Protein AF-A0A6B8MVD5-F1 (afdb_monomer_lite)

Structure (mmCIF, N/CA/C/O backbone):
data_AF-A0A6B8MVD5-F1
#
_entry.id   AF-A0A6B8MVD5-F1
#
loop_
_atom_site.group_PDB
_atom_site.id
_atom_site.type_symbol
_atom_site.label_atom_id
_atom_site.label_alt_id
_atom_site.label_comp_id
_atom_site.label_asym_id
_atom_site.label_entity_id
_atom_site.label_seq_id
_atom_site.pdbx_PDB_ins_code
_atom_site.Cartn_x
_atom_site.Cartn_y
_atom_site.Cartn_z
_atom_site.occupancy
_atom_site.B_iso_or_equiv
_atom_site.auth_seq_id
_atom_site.auth_comp_id
_atom_site.auth_asym_id
_atom_site.auth_atom_id
_atom_site.pdbx_PDB_model_num
ATOM 1 N N . MET A 1 1 ? 3.276 -5.554 1.405 1.00 88.56 1 MET A N 1
ATOM 2 C CA . MET A 1 1 ? 1.934 -5.907 1.924 1.00 88.56 1 MET A CA 1
ATOM 3 C C . MET A 1 1 ? 1.213 -4.621 2.262 1.00 88.56 1 MET A C 1
ATOM 5 O O . MET A 1 1 ? 1.844 -3.728 2.809 1.00 88.56 1 MET A O 1
ATOM 9 N N . GLU A 1 2 ? -0.080 -4.537 1.976 1.00 92.12 2 GLU A N 1
ATOM 10 C CA . GLU A 1 2 ? -0.940 -3.428 2.388 1.00 92.12 2 GLU A CA 1
ATOM 11 C C . GLU A 1 2 ? -2.052 -3.932 3.307 1.00 92.12 2 GLU A C 1
ATOM 13 O O . GLU A 1 2 ? -2.729 -4.920 3.002 1.00 92.12 2 GLU A O 1
ATOM 18 N N . ILE A 1 3 ? -2.266 -3.222 4.413 1.00 93.75 3 ILE A N 1
ATOM 19 C CA . ILE A 1 3 ? -3.376 -3.454 5.335 1.00 93.75 3 ILE A CA 1
ATOM 20 C C . ILE A 1 3 ? -4.237 -2.199 5.461 1.00 93.75 3 ILE A C 1
ATOM 22 O O . ILE A 1 3 ? -3.740 -1.074 5.468 1.00 93.75 3 ILE A O 1
ATOM 26 N N . GLN A 1 4 ? -5.543 -2.411 5.575 1.00 93.19 4 GLN A N 1
ATOM 27 C CA . GLN A 1 4 ? -6.502 -1.390 5.950 1.00 93.19 4 GLN A CA 1
ATOM 28 C C . GLN A 1 4 ? -6.538 -1.247 7.468 1.00 93.19 4 GLN A C 1
ATOM 30 O O . GLN A 1 4 ? -6.640 -2.240 8.191 1.00 93.19 4 GLN A O 1
ATOM 35 N N . VAL A 1 5 ? -6.489 -0.005 7.934 1.00 94.88 5 VAL A N 1
ATOM 36 C CA . VAL A 1 5 ? -6.629 0.384 9.338 1.00 94.88 5 VAL A CA 1
ATOM 37 C C . VAL A 1 5 ? -7.771 1.387 9.471 1.00 94.88 5 VAL A C 1
ATOM 39 O O . VAL A 1 5 ? -7.970 2.234 8.602 1.00 94.88 5 VAL A O 1
ATOM 42 N N . THR A 1 6 ? -8.543 1.302 10.550 1.00 93.69 6 THR A N 1
ATOM 43 C CA . THR A 1 6 ? -9.700 2.187 10.768 1.00 93.69 6 THR A CA 1
ATOM 44 C C . THR A 1 6 ? -9.290 3.563 11.298 1.00 93.69 6 THR A C 1
ATOM 46 O O . THR A 1 6 ? -9.875 4.574 10.908 1.00 93.69 6 THR A O 1
ATOM 49 N N . ASP A 1 7 ? -8.238 3.612 12.120 1.00 93.69 7 ASP A N 1
ATOM 50 C CA . ASP A 1 7 ? -7.610 4.834 12.630 1.00 93.69 7 ASP A CA 1
ATOM 51 C C . ASP A 1 7 ? -6.135 4.874 12.203 1.00 93.69 7 ASP A C 1
ATOM 53 O O . ASP A 1 7 ? -5.279 4.177 12.756 1.00 93.69 7 ASP A O 1
ATOM 57 N N . LEU A 1 8 ? -5.842 5.691 11.186 1.00 95.06 8 LEU A N 1
ATOM 58 C CA . LEU A 1 8 ? -4.496 5.821 10.628 1.00 95.06 8 LEU A CA 1
ATOM 59 C C . LEU A 1 8 ? -3.525 6.490 11.608 1.00 95.06 8 LEU A C 1
ATOM 61 O O . LEU A 1 8 ? -2.342 6.158 11.615 1.00 95.06 8 LEU A O 1
ATOM 65 N N . ARG A 1 9 ? -4.014 7.392 12.468 1.00 94.94 9 ARG A N 1
ATOM 66 C CA . ARG A 1 9 ? -3.181 8.085 13.456 1.00 94.94 9 ARG A CA 1
ATOM 67 C C . ARG A 1 9 ? -2.766 7.130 14.569 1.00 94.94 9 ARG A C 1
ATOM 69 O O . ARG A 1 9 ? -1.586 7.082 14.901 1.00 94.94 9 ARG A O 1
ATOM 76 N N . ALA A 1 10 ? -3.707 6.348 15.099 1.00 94.94 10 ALA A N 1
ATOM 77 C CA . ALA A 1 10 ? -3.402 5.319 16.093 1.00 94.94 10 ALA A CA 1
ATOM 78 C C . ALA A 1 10 ? -2.464 4.247 15.516 1.00 94.94 10 ALA A C 1
ATOM 80 O O . ALA A 1 10 ? -1.517 3.818 16.174 1.00 94.94 10 ALA A O 1
ATOM 81 N N . ALA A 1 11 ? -2.678 3.851 14.256 1.00 96.62 11 ALA A N 1
ATOM 82 C CA . ALA A 1 11 ? -1.778 2.929 13.575 1.00 96.62 11 ALA A CA 1
ATOM 83 C C . ALA A 1 11 ? -0.373 3.529 13.404 1.00 96.62 11 ALA A C 1
ATOM 85 O O . ALA A 1 11 ? 0.613 2.841 13.654 1.00 96.62 11 ALA A O 1
ATOM 86 N N . ARG A 1 12 ? -0.258 4.815 13.046 1.00 96.81 12 ARG A N 1
ATOM 87 C CA . ARG A 1 12 ? 1.034 5.509 12.970 1.00 96.81 12 ARG A CA 1
ATOM 88 C C . ARG A 1 12 ? 1.769 5.480 14.304 1.00 96.81 12 ARG A C 1
ATOM 90 O O . ARG A 1 12 ? 2.931 5.097 14.325 1.00 96.81 12 ARG A O 1
ATOM 97 N N . GLU A 1 13 ? 1.098 5.851 15.392 1.00 97.06 13 GLU A N 1
ATOM 98 C CA . GLU A 1 13 ? 1.687 5.835 16.736 1.00 97.06 13 GLU A CA 1
ATOM 99 C C . GLU A 1 13 ? 2.236 4.443 17.074 1.00 97.06 13 GLU A C 1
ATOM 101 O O . GLU A 1 13 ? 3.379 4.290 17.500 1.00 97.06 13 GLU A O 1
ATOM 106 N N . PHE A 1 14 ? 1.461 3.397 16.786 1.00 97.19 14 PHE A N 1
ATOM 107 C CA . PHE A 1 14 ? 1.897 2.029 17.025 1.00 97.19 14 PHE A CA 1
ATOM 108 C C . PHE A 1 14 ? 3.075 1.596 16.136 1.00 97.19 14 PHE A C 1
ATOM 110 O O . PHE A 1 14 ? 4.100 1.135 16.637 1.00 97.19 14 PHE A O 1
ATOM 117 N N . TYR A 1 15 ? 2.957 1.720 14.815 1.00 96.69 15 TYR A N 1
ATOM 118 C CA . TYR A 1 15 ? 3.965 1.185 13.897 1.00 96.69 15 TYR A CA 1
ATOM 119 C C . TYR A 1 15 ? 5.234 2.043 13.833 1.00 96.69 15 TYR A C 1
ATOM 121 O O . TYR A 1 15 ? 6.328 1.500 13.703 1.00 96.69 15 TYR A O 1
ATOM 129 N N . VAL A 1 16 ? 5.113 3.365 13.931 1.00 95.75 16 VAL A N 1
ATOM 130 C CA . VAL A 1 16 ? 6.251 4.287 13.831 1.00 95.75 16 VAL A CA 1
ATOM 131 C C . VAL A 1 16 ? 6.838 4.554 15.209 1.00 95.75 16 VAL A C 1
ATOM 133 O O . VAL A 1 16 ? 8.014 4.285 15.428 1.00 95.75 16 VAL A O 1
ATOM 136 N N . ASP A 1 17 ? 6.029 5.037 16.153 1.00 94.38 17 ASP A N 1
ATOM 137 C CA . ASP A 1 17 ? 6.557 5.577 17.409 1.00 94.38 17 ASP A CA 1
ATOM 138 C C . ASP A 1 17 ? 6.852 4.470 18.443 1.00 94.38 17 ASP A C 1
ATOM 140 O O . ASP A 1 17 ? 7.806 4.587 19.213 1.00 94.38 17 ASP A O 1
ATOM 144 N N . ILE A 1 18 ? 6.085 3.370 18.438 1.00 94.94 18 ILE A N 1
ATOM 145 C CA . ILE A 1 18 ? 6.301 2.219 19.336 1.00 94.94 18 ILE A CA 1
ATOM 146 C C . ILE A 1 18 ? 7.191 1.150 18.690 1.00 94.94 18 ILE A C 1
ATOM 148 O O . ILE A 1 18 ? 8.179 0.729 19.293 1.00 94.94 18 ILE A O 1
ATOM 152 N N . LEU A 1 19 ? 6.851 0.680 17.484 1.00 94.88 19 LEU A N 1
ATOM 153 C CA . LEU A 1 19 ? 7.604 -0.387 16.809 1.00 94.88 19 LEU A CA 1
ATOM 154 C C . LEU A 1 19 ? 8.853 0.109 16.063 1.00 94.88 19 LEU A C 1
ATOM 156 O O . LEU A 1 19 ? 9.723 -0.706 15.751 1.00 94.88 19 LEU A O 1
ATOM 160 N N . GLY A 1 20 ? 8.970 1.410 15.785 1.00 93.50 20 GLY A N 1
ATOM 161 C CA . GLY A 1 20 ? 10.163 1.992 15.166 1.00 93.50 20 GLY A CA 1
ATOM 162 C C . GLY A 1 20 ? 10.281 1.780 13.654 1.00 93.50 20 GLY A C 1
ATOM 163 O O . GLY A 1 20 ? 11.394 1.819 13.126 1.00 93.50 20 GLY A O 1
ATOM 164 N N . LEU A 1 21 ? 9.179 1.522 12.936 1.00 95.50 21 LEU A N 1
ATOM 165 C CA . LEU A 1 21 ? 9.221 1.430 11.474 1.00 95.50 21 LEU A CA 1
ATOM 166 C C . LEU A 1 21 ? 9.496 2.811 10.865 1.00 95.50 21 LEU A C 1
ATOM 168 O O . LEU A 1 21 ? 9.040 3.839 11.361 1.00 95.50 21 LEU A O 1
ATOM 172 N N . THR A 1 22 ? 10.237 2.833 9.758 1.00 94.44 22 THR A N 1
ATOM 173 C CA . THR A 1 22 ? 10.611 4.083 9.087 1.00 94.44 22 THR A CA 1
ATOM 174 C C . THR A 1 22 ? 9.563 4.464 8.050 1.00 94.44 22 THR A C 1
ATOM 176 O O . THR A 1 22 ? 9.268 3.672 7.153 1.00 94.44 22 THR A O 1
ATOM 179 N N . VAL A 1 23 ? 9.036 5.686 8.152 1.00 96.12 23 VAL A N 1
ATOM 180 C CA . VAL A 1 23 ? 8.156 6.281 7.138 1.00 96.12 23 VAL A CA 1
ATOM 181 C C . VAL A 1 23 ? 8.989 6.694 5.930 1.00 96.12 23 VAL A C 1
ATOM 183 O O . VAL A 1 23 ? 9.949 7.449 6.062 1.00 96.12 23 VAL A O 1
ATOM 186 N N . THR A 1 24 ? 8.616 6.217 4.749 1.00 93.75 24 THR A N 1
ATOM 187 C CA . THR A 1 24 ? 9.279 6.566 3.480 1.00 93.75 24 THR A CA 1
ATOM 188 C C . THR A 1 24 ? 8.438 7.513 2.631 1.00 93.75 24 THR A C 1
ATOM 190 O O . THR A 1 24 ? 8.963 8.368 1.916 1.00 93.75 24 THR A O 1
ATOM 193 N N . ALA A 1 25 ? 7.121 7.412 2.765 1.00 92.81 25 ALA A N 1
ATOM 194 C CA . ALA A 1 25 ? 6.142 8.317 2.201 1.00 92.81 25 ALA A CA 1
ATOM 195 C C . ALA A 1 25 ? 4.871 8.281 3.049 1.00 92.81 25 ALA A C 1
ATOM 197 O O . ALA A 1 25 ? 4.550 7.263 3.660 1.00 92.81 25 ALA A O 1
ATOM 198 N N . GLU A 1 26 ? 4.114 9.369 3.038 1.00 95.62 26 GLU A N 1
ATOM 199 C CA . GLU A 1 26 ? 2.782 9.406 3.636 1.00 95.62 26 GLU A CA 1
ATOM 200 C C . GLU A 1 26 ? 1.878 10.385 2.881 1.00 95.62 26 GLU A C 1
ATOM 202 O O . GLU A 1 26 ? 2.341 11.250 2.134 1.00 95.62 26 GLU A O 1
ATOM 207 N N . ASP A 1 27 ? 0.578 10.193 3.024 1.00 92.12 27 ASP A N 1
ATOM 208 C CA . ASP A 1 27 ? -0.467 11.141 2.658 1.00 92.12 27 ASP A CA 1
ATOM 209 C C . ASP A 1 27 ? -1.601 11.036 3.688 1.00 92.12 27 ASP A C 1
ATOM 211 O O . ASP A 1 27 ? -1.507 10.276 4.654 1.00 92.12 27 ASP A O 1
ATOM 215 N N . ASP A 1 28 ? -2.684 11.786 3.495 1.00 90.19 28 ASP A N 1
ATOM 216 C CA . ASP A 1 28 ? -3.801 11.815 4.446 1.00 90.19 28 ASP A CA 1
ATOM 217 C C . ASP A 1 28 ? -4.483 10.446 4.642 1.00 90.19 28 ASP A C 1
ATOM 219 O O . ASP A 1 28 ? -5.277 10.285 5.568 1.00 90.19 28 ASP A O 1
ATOM 223 N N . GLN A 1 29 ? -4.243 9.470 3.760 1.00 91.81 29 GLN A N 1
ATOM 224 C CA . GLN A 1 29 ? -4.862 8.142 3.775 1.00 91.81 29 GLN A CA 1
ATOM 225 C C . GLN A 1 29 ? -3.860 6.984 3.831 1.00 91.81 29 GLN A C 1
ATOM 227 O O . GLN A 1 29 ? -4.293 5.855 4.066 1.00 91.81 29 GLN A O 1
ATOM 232 N N . HIS A 1 30 ? -2.562 7.220 3.635 1.00 95.31 30 HIS A N 1
ATOM 233 C CA . HIS A 1 30 ? -1.553 6.163 3.571 1.00 95.31 30 HIS A CA 1
ATOM 234 C C . HIS A 1 30 ? -0.298 6.502 4.346 1.00 95.31 30 HIS A C 1
ATOM 236 O O . HIS A 1 30 ? 0.186 7.629 4.318 1.00 95.31 30 HIS A O 1
ATOM 242 N N . ILE A 1 31 ? 0.302 5.469 4.926 1.00 97.06 31 ILE A N 1
ATOM 243 C CA . ILE A 1 31 ? 1.656 5.520 5.462 1.00 97.06 31 ILE A CA 1
ATOM 244 C C . ILE A 1 31 ? 2.426 4.343 4.873 1.00 97.06 31 ILE A C 1
ATOM 246 O O . ILE A 1 31 ? 2.062 3.182 5.075 1.00 97.06 31 ILE A O 1
ATOM 250 N N . TYR A 1 32 ? 3.479 4.655 4.126 1.00 96.19 32 TYR A N 1
ATOM 251 C CA . TYR A 1 32 ? 4.383 3.687 3.522 1.00 96.19 32 TYR A CA 1
ATOM 252 C C . TYR A 1 32 ? 5.553 3.480 4.479 1.00 96.19 32 TYR A C 1
ATOM 254 O O . TYR A 1 32 ? 6.256 4.425 4.845 1.00 96.19 32 TYR A O 1
ATOM 262 N N . LEU A 1 33 ? 5.711 2.238 4.926 1.00 96.19 33 LEU A N 1
ATOM 263 C CA . LEU A 1 33 ? 6.618 1.858 5.994 1.00 96.19 33 LEU A CA 1
ATOM 264 C C . LEU A 1 33 ? 7.622 0.818 5.508 1.00 96.19 33 LEU A C 1
ATOM 266 O O . LEU A 1 33 ? 7.275 -0.164 4.840 1.00 96.19 33 LEU A O 1
ATOM 270 N N . ARG A 1 34 ? 8.870 0.993 5.934 1.00 94.00 34 ARG A N 1
ATOM 271 C CA . ARG A 1 34 ? 9.899 -0.042 5.853 1.00 94.00 34 ARG A CA 1
ATOM 272 C C . ARG A 1 34 ? 10.313 -0.498 7.247 1.00 94.00 34 ARG A C 1
ATOM 274 O O . ARG A 1 34 ? 10.412 0.306 8.179 1.00 94.00 34 ARG A O 1
ATOM 281 N N . SER A 1 35 ? 10.575 -1.793 7.382 1.00 91.38 35 SER A N 1
ATOM 282 C CA . SER A 1 35 ? 11.231 -2.341 8.568 1.00 91.38 35 SER A CA 1
ATOM 283 C C . SER A 1 35 ? 12.703 -1.932 8.630 1.00 91.38 35 SER A C 1
ATOM 285 O O . SER A 1 35 ? 13.310 -1.531 7.635 1.00 91.38 35 SER A O 1
ATOM 287 N N . ILE A 1 36 ? 13.290 -2.078 9.813 1.00 81.38 36 ILE A N 1
ATOM 288 C CA . ILE A 1 36 ? 14.723 -1.875 10.030 1.00 81.38 36 ILE A CA 1
ATOM 289 C C . ILE A 1 36 ? 15.501 -2.859 9.129 1.00 81.38 36 ILE A C 1
ATOM 291 O O . ILE A 1 36 ? 15.073 -3.998 8.953 1.00 81.38 36 ILE A O 1
ATOM 295 N N . GLU A 1 37 ? 16.601 -2.392 8.527 1.00 79.75 37 GLU A N 1
ATOM 296 C CA . GLU A 1 37 ? 17.456 -3.103 7.545 1.00 79.75 37 GLU A CA 1
ATOM 297 C C . GLU A 1 37 ? 16.870 -3.345 6.143 1.00 79.75 37 GLU A C 1
ATOM 299 O O . GLU A 1 37 ? 17.540 -3.927 5.291 1.00 79.75 37 GLU A O 1
ATOM 304 N N . GLU A 1 38 ? 15.667 -2.854 5.852 1.00 83.62 38 GLU A N 1
ATOM 305 C CA . GLU A 1 38 ? 15.125 -2.891 4.493 1.00 83.62 38 GLU A CA 1
ATOM 306 C C . GLU A 1 38 ? 15.593 -1.676 3.666 1.00 83.62 38 GLU A C 1
ATOM 308 O O . GLU A 1 38 ? 15.664 -0.552 4.177 1.00 83.62 38 GLU A O 1
ATOM 313 N N . PHE A 1 39 ? 15.898 -1.897 2.381 1.00 82.69 39 PHE A N 1
ATOM 314 C CA . PHE A 1 39 ? 16.479 -0.894 1.470 1.00 82.69 39 PHE A CA 1
ATOM 315 C C . PHE A 1 39 ? 15.532 -0.438 0.349 1.00 82.69 39 PHE A C 1
ATOM 317 O O . PHE A 1 39 ? 15.929 0.380 -0.483 1.00 82.69 39 PHE A O 1
ATOM 324 N N . ILE A 1 40 ? 14.310 -0.969 0.308 1.00 85.69 40 ILE A N 1
ATOM 325 C CA . ILE A 1 40 ? 13.240 -0.560 -0.619 1.00 85.69 40 ILE A CA 1
ATOM 326 C C . ILE A 1 40 ? 12.286 0.448 0.035 1.00 85.69 40 ILE A C 1
ATOM 328 O O . ILE A 1 40 ? 12.268 0.568 1.262 1.00 85.69 40 ILE A O 1
ATOM 332 N N . HIS A 1 41 ? 11.455 1.126 -0.763 1.00 87.94 41 HIS A N 1
ATOM 333 C CA . HIS A 1 41 ? 10.530 2.156 -0.286 1.00 87.94 41 HIS A CA 1
ATOM 334 C C . HIS A 1 41 ? 9.550 1.625 0.748 1.00 87.94 41 HIS A C 1
ATOM 336 O O . HIS A 1 41 ? 9.258 2.332 1.700 1.00 87.94 41 HIS A O 1
ATOM 342 N N . HIS A 1 42 ? 9.029 0.407 0.628 1.00 92.56 42 HIS A N 1
ATOM 343 C CA . HIS A 1 42 ? 8.203 -0.163 1.695 1.00 92.56 42 HIS A CA 1
ATOM 344 C C . HIS A 1 42 ? 8.101 -1.680 1.613 1.00 92.56 42 HIS A C 1
ATOM 346 O O . HIS A 1 42 ? 8.165 -2.287 0.545 1.00 92.56 42 HIS A O 1
ATOM 352 N N . ASN A 1 43 ? 7.844 -2.288 2.765 1.00 91.38 43 ASN A N 1
ATOM 353 C CA . ASN A 1 43 ? 7.347 -3.658 2.862 1.00 91.38 43 ASN A CA 1
ATOM 354 C C . ASN A 1 43 ? 5.976 -3.736 3.557 1.00 91.38 43 ASN A C 1
ATOM 356 O O . ASN A 1 43 ? 5.265 -4.737 3.392 1.00 91.38 43 ASN A O 1
ATOM 360 N N . LEU A 1 44 ? 5.551 -2.653 4.218 1.00 94.25 44 LEU A N 1
ATOM 361 C CA . LEU A 1 44 ? 4.229 -2.484 4.807 1.00 94.25 44 LEU A CA 1
ATOM 362 C C . LEU A 1 44 ? 3.607 -1.150 4.375 1.00 94.25 44 LEU A C 1
ATOM 364 O O . LEU A 1 44 ? 4.237 -0.104 4.463 1.00 94.25 44 LEU A O 1
ATOM 368 N N . VAL A 1 45 ? 2.348 -1.182 3.952 1.00 95.94 45 VAL A N 1
ATOM 369 C CA . VAL A 1 45 ? 1.525 0.012 3.734 1.00 95.94 45 VAL A CA 1
ATOM 370 C C . VAL A 1 45 ? 0.349 -0.037 4.696 1.00 95.94 45 VAL A C 1
ATOM 372 O O . VAL A 1 45 ? -0.360 -1.044 4.764 1.00 95.94 45 VAL A O 1
ATOM 375 N N . LEU A 1 46 ? 0.144 1.051 5.433 1.00 97.19 46 LEU A N 1
ATOM 376 C CA . LEU A 1 46 ? -1.068 1.289 6.207 1.00 97.19 46 LEU A CA 1
ATOM 377 C C . LEU A 1 46 ? -1.974 2.177 5.368 1.00 97.19 46 LEU A C 1
ATOM 379 O O . LEU A 1 46 ? -1.609 3.314 5.089 1.00 97.19 46 LEU A O 1
ATOM 383 N N . ARG A 1 47 ? -3.139 1.675 4.970 1.00 94.75 47 ARG A N 1
ATOM 384 C CA . ARG A 1 47 ? -4.165 2.461 4.284 1.00 94.75 47 ARG A CA 1
ATOM 385 C C . ARG A 1 47 ? -5.342 2.688 5.215 1.00 94.75 47 ARG A C 1
ATOM 387 O O . ARG A 1 47 ? -5.846 1.742 5.808 1.00 94.75 47 ARG A O 1
ATOM 394 N N . GLN A 1 48 ? -5.844 3.910 5.311 1.00 94.12 48 GLN A N 1
ATOM 395 C CA . GLN A 1 48 ? -7.072 4.151 6.050 1.00 94.12 48 GLN A CA 1
ATOM 396 C C . GLN A 1 48 ? -8.266 3.539 5.305 1.00 94.12 48 GLN A C 1
ATOM 398 O O . GLN A 1 48 ? -8.516 3.841 4.137 1.00 94.12 48 GLN A O 1
ATOM 403 N N . GLY A 1 49 ? -9.032 2.687 5.979 1.00 89.62 49 GLY A N 1
ATOM 404 C CA . GLY A 1 49 ? -10.145 1.944 5.393 1.00 89.62 49 GLY A CA 1
ATOM 405 C C . GLY A 1 49 ? -11.339 1.852 6.338 1.00 89.62 49 GLY A C 1
ATOM 406 O O . GLY A 1 49 ? -11.196 2.121 7.530 1.00 89.62 49 GLY A O 1
ATOM 407 N N . PRO A 1 50 ? -12.532 1.502 5.824 1.00 83.44 50 PRO A N 1
ATOM 408 C CA . PRO A 1 50 ? -13.730 1.363 6.639 1.00 83.44 50 PRO A CA 1
ATOM 409 C C . PRO A 1 50 ? -13.632 0.240 7.665 1.00 83.44 50 PRO A C 1
ATOM 411 O O . PRO A 1 50 ? -14.388 0.268 8.622 1.00 83.44 50 PRO A O 1
ATOM 414 N N . ILE A 1 51 ? -12.736 -0.725 7.448 1.00 83.75 51 ILE A N 1
ATOM 415 C CA . ILE A 1 51 ? -12.590 -1.941 8.239 1.00 83.75 51 ILE A CA 1
ATOM 416 C C . ILE A 1 51 ? -11.107 -2.293 8.378 1.00 83.75 51 ILE A C 1
ATOM 418 O O . ILE A 1 51 ? -10.316 -2.005 7.477 1.00 83.75 51 ILE A O 1
ATOM 422 N N . ALA A 1 52 ? -10.730 -2.949 9.476 1.00 87.62 52 ALA A N 1
ATOM 423 C CA . ALA A 1 52 ? -9.404 -3.545 9.602 1.00 87.62 52 ALA A CA 1
ATOM 424 C C . ALA A 1 52 ? -9.338 -4.816 8.741 1.00 87.62 52 ALA A C 1
ATOM 426 O O . ALA A 1 52 ? -10.059 -5.779 9.001 1.00 87.62 52 ALA A O 1
ATOM 427 N N . ALA A 1 53 ? -8.521 -4.810 7.688 1.00 86.38 53 ALA A N 1
ATOM 428 C CA . ALA A 1 53 ? -8.491 -5.899 6.712 1.00 86.38 53 ALA A CA 1
ATOM 429 C C . ALA A 1 53 ? -7.159 -5.971 5.965 1.00 86.38 53 ALA A C 1
ATOM 431 O O . ALA A 1 53 ? -6.470 -4.970 5.801 1.00 86.38 53 ALA A O 1
ATOM 432 N N . MET A 1 54 ? -6.820 -7.136 5.424 1.00 86.75 54 MET A N 1
ATOM 433 C CA . MET A 1 54 ? -5.704 -7.248 4.485 1.00 86.75 54 MET A CA 1
ATOM 434 C C . MET A 1 54 ? -6.140 -6.735 3.106 1.00 86.75 54 MET A C 1
ATOM 436 O O . MET A 1 54 ? -7.098 -7.252 2.521 1.00 86.75 54 MET A O 1
ATOM 440 N N . ALA A 1 55 ? -5.470 -5.695 2.604 1.00 85.50 55 ALA A N 1
ATOM 441 C CA . ALA A 1 55 ? -5.829 -5.043 1.349 1.00 85.50 55 ALA A CA 1
ATOM 442 C C . ALA A 1 55 ? -5.174 -5.708 0.143 1.00 85.50 55 ALA A C 1
ATOM 444 O O . ALA A 1 55 ? -5.863 -5.913 -0.850 1.00 85.50 55 ALA A O 1
ATOM 445 N N . ALA A 1 56 ? -3.872 -6.002 0.221 1.00 83.38 56 ALA A N 1
ATOM 446 C CA . ALA A 1 56 ? -3.112 -6.705 -0.810 1.00 83.38 56 ALA A CA 1
ATOM 447 C C . ALA A 1 56 ? -1.824 -7.338 -0.252 1.00 83.38 56 ALA A C 1
ATOM 449 O O . ALA A 1 56 ? -1.137 -6.755 0.594 1.00 83.38 56 ALA A O 1
ATOM 450 N N . PHE A 1 57 ? -1.434 -8.488 -0.802 1.00 83.69 57 PHE A N 1
ATOM 451 C CA . PHE A 1 57 ? -0.069 -9.005 -0.691 1.00 83.69 57 PHE A CA 1
ATOM 452 C C . PHE A 1 57 ? 0.679 -8.821 -2.000 1.00 83.69 57 PHE A C 1
ATOM 454 O O . PHE A 1 57 ? 0.122 -9.075 -3.067 1.00 83.69 57 PHE A O 1
ATOM 461 N N . SER A 1 58 ? 1.949 -8.421 -1.903 1.00 85.31 58 SER A N 1
ATOM 462 C CA . SER A 1 58 ? 2.751 -8.077 -3.074 1.00 85.31 58 SER A CA 1
ATOM 463 C C . SER A 1 58 ? 4.025 -8.917 -3.156 1.00 85.31 58 SER A C 1
ATOM 465 O O . SER A 1 58 ? 4.728 -9.056 -2.154 1.00 85.31 58 SER A O 1
ATOM 467 N N . PHE A 1 59 ? 4.346 -9.445 -4.341 1.00 85.44 59 PHE A N 1
ATOM 468 C CA . PHE A 1 59 ? 5.596 -10.172 -4.598 1.00 85.44 59 PHE A CA 1
ATOM 469 C C . PHE A 1 59 ? 6.529 -9.362 -5.496 1.00 85.44 59 PHE A C 1
ATOM 471 O O . PHE A 1 59 ? 6.135 -8.937 -6.584 1.00 85.44 59 PHE A O 1
ATOM 478 N N . ARG A 1 60 ? 7.783 -9.193 -5.060 1.00 87.94 60 ARG A N 1
ATOM 479 C CA . ARG A 1 60 ? 8.825 -8.541 -5.858 1.00 87.94 60 ARG A CA 1
ATOM 480 C C . ARG A 1 60 ? 9.480 -9.536 -6.808 1.00 87.94 60 ARG A C 1
ATOM 482 O O . ARG A 1 60 ? 9.938 -10.594 -6.377 1.00 87.94 60 ARG A O 1
ATOM 489 N N . VAL A 1 61 ? 9.609 -9.159 -8.075 1.00 88.50 61 VAL A N 1
ATOM 490 C CA . VAL A 1 61 ? 10.401 -9.901 -9.069 1.00 88.50 61 VAL A CA 1
ATOM 491 C C . VAL A 1 61 ? 11.676 -9.148 -9.456 1.00 88.50 61 VAL A C 1
ATOM 493 O O . VAL A 1 61 ? 11.804 -7.945 -9.207 1.00 88.50 61 VAL A O 1
ATOM 496 N N . ARG A 1 62 ? 12.658 -9.860 -10.026 1.00 87.12 62 ARG A N 1
ATOM 497 C CA . ARG A 1 62 ? 14.007 -9.319 -10.250 1.00 87.12 62 ARG A CA 1
ATOM 498 C C . ARG A 1 62 ? 14.026 -8.286 -11.367 1.00 87.12 62 ARG A C 1
ATOM 500 O O . ARG A 1 62 ? 14.720 -7.282 -11.224 1.00 87.12 62 ARG A O 1
ATOM 507 N N . SER A 1 63 ? 13.318 -8.540 -12.463 1.00 89.38 63 SER A N 1
ATOM 508 C CA . SER A 1 63 ? 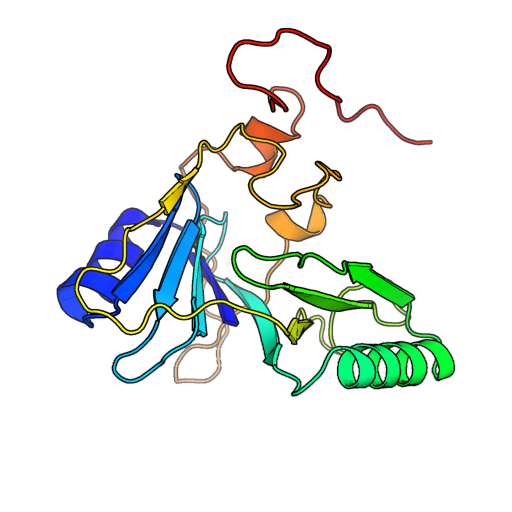13.342 -7.666 -13.635 1.00 89.38 63 SER A CA 1
ATOM 509 C C . SER A 1 63 ? 11.957 -7.482 -14.266 1.00 89.38 63 SER A C 1
ATOM 511 O O . SER A 1 63 ? 11.056 -8.279 -14.001 1.00 89.38 63 SER A O 1
ATOM 513 N N . PRO A 1 64 ? 11.759 -6.451 -15.108 1.00 89.38 64 PRO A N 1
ATOM 514 C CA . PRO A 1 64 ? 10.509 -6.259 -15.851 1.00 89.38 64 PRO A CA 1
ATOM 515 C C . PRO A 1 64 ? 10.110 -7.476 -16.697 1.00 89.38 64 PRO A C 1
ATOM 517 O O . PRO A 1 64 ? 8.933 -7.822 -16.772 1.00 89.38 64 PRO A O 1
ATOM 520 N N . GLU A 1 65 ? 11.085 -8.200 -17.254 1.00 93.31 65 GLU A N 1
ATOM 521 C CA . GLU A 1 65 ? 10.837 -9.431 -18.012 1.00 93.31 65 GLU A CA 1
ATOM 522 C C . GLU A 1 65 ? 10.211 -10.527 -17.136 1.00 93.31 65 GLU A C 1
ATOM 524 O O . GLU A 1 65 ? 9.473 -11.379 -17.628 1.00 93.31 65 GLU A O 1
ATOM 529 N N . ASP A 1 66 ? 10.465 -10.526 -15.826 1.00 91.44 66 ASP A N 1
ATOM 530 C CA . ASP A 1 66 ? 9.808 -11.453 -14.906 1.00 91.44 66 ASP A CA 1
ATOM 531 C C . ASP A 1 66 ? 8.330 -11.115 -14.717 1.00 91.44 66 ASP A C 1
ATOM 533 O O . ASP A 1 66 ? 7.514 -12.028 -14.578 1.00 91.44 66 ASP A O 1
ATOM 537 N N . VAL A 1 67 ? 7.979 -9.828 -14.758 1.00 91.19 67 VAL A N 1
ATOM 538 C CA . VAL A 1 67 ? 6.584 -9.376 -14.738 1.00 91.19 67 VAL A CA 1
ATOM 539 C C . VAL A 1 67 ? 5.894 -9.787 -16.045 1.00 91.19 67 VAL A C 1
ATOM 541 O O . VAL A 1 67 ? 4.773 -10.289 -16.006 1.00 91.19 67 VAL A O 1
ATOM 544 N N . ASP A 1 68 ? 6.587 -9.703 -17.189 1.00 92.62 68 ASP A N 1
ATOM 545 C CA . ASP A 1 68 ? 6.083 -10.208 -18.478 1.00 92.62 68 ASP A CA 1
ATOM 546 C C . ASP A 1 68 ? 5.834 -11.719 -18.443 1.00 92.62 68 ASP A C 1
ATOM 548 O O . ASP A 1 68 ? 4.790 -12.198 -18.895 1.00 92.62 68 ASP A O 1
ATOM 552 N N . ARG A 1 69 ? 6.769 -12.483 -17.862 1.00 92.81 69 ARG A N 1
ATOM 553 C CA . ARG A 1 69 ? 6.614 -13.933 -17.676 1.00 92.81 69 ARG A CA 1
ATOM 554 C C . ARG A 1 69 ? 5.435 -14.259 -16.765 1.00 92.81 69 ARG A C 1
ATOM 556 O O . ARG A 1 69 ? 4.685 -15.183 -17.080 1.00 92.81 69 ARG A O 1
ATOM 563 N N . ALA A 1 70 ? 5.257 -13.515 -15.673 1.00 89.25 70 ALA A N 1
ATOM 56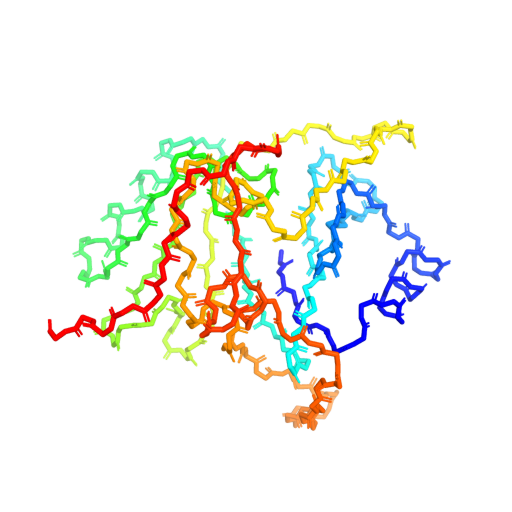4 C CA . ALA A 1 70 ? 4.119 -13.682 -14.775 1.00 89.25 70 ALA A CA 1
ATOM 565 C C . ALA A 1 70 ? 2.798 -13.394 -15.505 1.00 89.25 70 ALA A C 1
ATOM 567 O O . ALA A 1 70 ? 1.917 -14.252 -15.543 1.00 89.25 70 ALA A O 1
ATOM 568 N N . GLU A 1 71 ? 2.684 -12.239 -16.161 1.00 92.12 71 GLU A N 1
ATOM 569 C CA . GLU A 1 71 ? 1.489 -11.847 -16.910 1.00 92.12 71 GLU A CA 1
ATOM 570 C C . GLU A 1 71 ? 1.118 -12.878 -17.986 1.00 92.12 71 GLU A C 1
ATOM 572 O O . GLU A 1 71 ? -0.0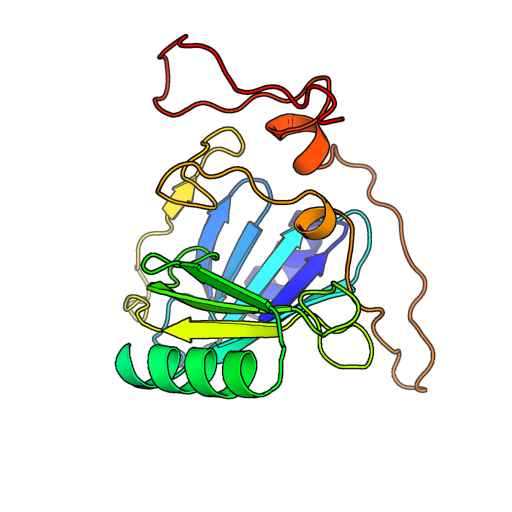35 -13.309 -18.064 1.00 92.12 71 GLU A O 1
ATOM 577 N N . ALA A 1 72 ? 2.094 -13.328 -18.781 1.00 93.19 72 ALA A N 1
ATOM 578 C CA . ALA A 1 72 ? 1.880 -14.345 -19.806 1.00 93.19 72 ALA A CA 1
ATOM 579 C C . ALA A 1 72 ? 1.414 -15.683 -19.208 1.00 93.19 72 ALA A C 1
ATOM 581 O O . ALA A 1 72 ? 0.520 -16.329 -19.758 1.00 93.19 72 ALA A O 1
ATOM 582 N N . TRP A 1 73 ? 1.988 -16.094 -18.072 1.00 90.44 73 TRP A N 1
ATOM 583 C CA . TRP A 1 73 ? 1.625 -17.336 -17.388 1.00 90.44 73 TRP A CA 1
ATOM 584 C C . TRP A 1 73 ? 0.169 -17.333 -16.907 1.00 90.44 73 TRP A C 1
ATOM 586 O O . TRP A 1 73 ? -0.524 -18.346 -17.068 1.00 90.44 73 TRP A O 1
ATOM 596 N N . PHE A 1 74 ? -0.292 -16.206 -16.352 1.00 88.12 74 PHE A N 1
ATOM 597 C CA . PHE A 1 74 ? -1.669 -16.027 -15.886 1.00 88.12 74 PHE A CA 1
ATOM 598 C C . PHE A 1 74 ? -2.651 -15.931 -17.058 1.00 88.12 74 PHE A C 1
ATOM 600 O O . PHE A 1 74 ? -3.632 -16.677 -17.097 1.00 88.12 74 PHE A O 1
ATOM 607 N N . ARG A 1 75 ? -2.346 -15.124 -18.082 1.00 88.25 75 ARG A N 1
ATOM 608 C CA . ARG A 1 75 ? -3.186 -15.018 -19.289 1.00 88.25 75 ARG A CA 1
ATOM 609 C C . ARG A 1 75 ? -3.375 -16.352 -20.002 1.00 88.25 75 ARG A C 1
ATOM 611 O O . ARG A 1 75 ? -4.485 -16.671 -20.416 1.00 88.25 75 ARG A O 1
ATOM 618 N N . ALA A 1 76 ? -2.321 -17.166 -20.102 1.00 89.81 76 ALA A N 1
ATOM 619 C CA . ALA A 1 76 ? -2.391 -18.490 -20.728 1.00 89.81 76 ALA A CA 1
ATOM 620 C C . ALA A 1 76 ? -3.366 -19.455 -20.025 1.00 89.81 76 ALA A C 1
ATOM 622 O O . ALA A 1 76 ? -3.771 -20.454 -20.614 1.00 89.81 76 ALA A O 1
ATOM 623 N N . ARG A 1 77 ? -3.744 -19.168 -18.775 1.00 86.62 77 ARG A N 1
ATOM 624 C CA . ARG A 1 77 ? -4.697 -19.950 -17.976 1.00 86.62 77 ARG A CA 1
ATOM 625 C C . ARG A 1 77 ? -6.086 -19.312 -17.897 1.00 86.62 77 ARG A C 1
ATOM 627 O O . ARG A 1 77 ? -6.934 -19.816 -17.172 1.00 86.62 77 ARG A O 1
ATOM 634 N N . GLY A 1 78 ? -6.322 -18.234 -18.644 1.00 83.00 78 GLY A N 1
ATOM 635 C CA . GLY A 1 78 ? -7.612 -17.545 -18.693 1.00 83.00 78 GLY A CA 1
ATOM 636 C C . GLY A 1 78 ? -7.842 -16.534 -17.570 1.00 83.00 78 GLY A C 1
ATOM 637 O O . GLY A 1 78 ? -8.954 -16.035 -17.444 1.00 83.00 78 GLY A O 1
ATOM 638 N N . TYR A 1 79 ? -6.815 -16.207 -16.781 1.00 82.81 79 TYR A N 1
ATOM 639 C CA . TYR A 1 79 ? -6.895 -15.132 -15.792 1.00 82.81 79 TYR A CA 1
ATOM 640 C C . TYR A 1 79 ? -6.845 -13.779 -16.504 1.00 82.81 79 TYR A C 1
ATOM 642 O O . TYR A 1 79 ? -6.029 -13.574 -17.413 1.00 82.81 79 TYR A O 1
ATOM 650 N N . ARG A 1 80 ? -7.690 -12.838 -16.079 1.00 82.06 80 ARG A N 1
ATOM 651 C CA . ARG A 1 80 ? -7.583 -11.450 -16.528 1.00 82.06 80 ARG A CA 1
ATOM 652 C C . ARG A 1 80 ? -6.387 -10.817 -15.819 1.00 82.06 80 ARG A C 1
ATOM 654 O O . ARG A 1 80 ? -6.064 -11.150 -14.688 1.00 82.06 80 ARG A O 1
ATOM 661 N N . THR A 1 81 ? -5.665 -9.943 -16.503 1.00 86.69 81 THR A N 1
ATOM 662 C CA . THR A 1 81 ? -4.524 -9.242 -15.909 1.00 86.69 81 THR A CA 1
ATOM 663 C C . THR A 1 81 ? -4.641 -7.760 -16.193 1.00 86.69 81 THR A C 1
ATOM 665 O O . THR A 1 81 ? -5.041 -7.359 -17.289 1.00 86.69 81 THR A O 1
ATOM 668 N N . GLU A 1 82 ? -4.261 -6.950 -15.216 1.00 87.62 82 GLU A N 1
ATOM 669 C CA . GLU A 1 82 ? -4.089 -5.514 -15.377 1.00 87.62 82 GLU A CA 1
ATOM 670 C C . GLU A 1 82 ? -2.609 -5.197 -15.173 1.00 87.62 82 GLU A C 1
ATOM 672 O O . GLU A 1 82 ? -2.030 -5.514 -14.134 1.00 87.62 82 GLU A O 1
ATOM 677 N N . ARG A 1 83 ? -1.976 -4.606 -16.185 1.00 88.38 83 ARG A N 1
ATOM 678 C CA . ARG A 1 83 ? -0.551 -4.271 -16.173 1.00 88.38 83 ARG A CA 1
ATOM 679 C C . ARG A 1 83 ? -0.382 -2.763 -16.076 1.00 88.38 83 ARG A C 1
ATOM 681 O O . ARG A 1 83 ? -1.004 -2.037 -16.848 1.00 88.38 83 ARG A O 1
ATOM 688 N N . ARG A 1 84 ? 0.507 -2.301 -15.195 1.00 86.00 84 ARG A N 1
ATOM 689 C CA . ARG A 1 84 ? 0.917 -0.896 -15.097 1.00 86.00 84 ARG A CA 1
ATOM 690 C C . ARG A 1 84 ? 2.433 -0.798 -14.983 1.00 86.00 84 ARG A C 1
ATOM 692 O O . ARG A 1 84 ? 3.016 -1.177 -13.969 1.00 86.00 84 ARG A O 1
ATOM 699 N N . LYS A 1 85 ? 3.067 -0.263 -16.035 1.00 82.56 85 LYS A N 1
ATOM 700 C CA . LYS A 1 85 ? 4.534 -0.136 -16.120 1.00 82.56 85 LYS A CA 1
ATOM 701 C C . LYS A 1 85 ? 5.134 0.828 -15.098 1.00 82.56 85 LYS A C 1
ATOM 703 O O . LYS A 1 85 ? 6.318 0.731 -14.810 1.00 82.56 85 LYS A O 1
ATOM 708 N N . GLU A 1 86 ? 4.323 1.729 -14.561 1.00 79.75 86 GLU A N 1
ATOM 709 C CA . GLU A 1 86 ? 4.732 2.712 -13.554 1.00 79.75 86 GLU A CA 1
ATOM 710 C C . GLU A 1 86 ? 4.183 2.392 -12.158 1.00 79.75 86 GLU A C 1
ATOM 712 O O . GLU A 1 86 ? 4.215 3.246 -11.281 1.00 79.75 86 GLU A O 1
ATOM 717 N N . GLY A 1 87 ? 3.681 1.173 -11.946 1.00 82.38 87 GLY A N 1
ATOM 718 C CA . GLY A 1 87 ? 3.142 0.775 -10.651 1.00 82.38 87 GLY A CA 1
ATOM 719 C C . GLY A 1 87 ? 1.667 1.076 -10.463 1.00 82.38 87 GLY A C 1
ATOM 720 O O . GLY A 1 87 ? 1.080 1.930 -11.121 1.00 82.38 87 GLY A O 1
ATOM 721 N N . PHE A 1 88 ? 1.062 0.358 -9.522 1.00 80.75 88 PHE A N 1
ATOM 722 C CA . PHE A 1 88 ? -0.254 0.693 -8.974 1.00 80.75 88 PHE A CA 1
ATOM 723 C C . PHE A 1 88 ? -0.195 1.307 -7.570 1.00 80.75 88 PHE A C 1
ATOM 725 O O . PHE A 1 88 ? -1.200 1.808 -7.064 1.00 80.75 88 PHE A O 1
ATOM 732 N N . THR A 1 89 ? 0.948 1.151 -6.911 1.00 82.94 89 THR A N 1
ATOM 733 C CA . THR A 1 89 ? 1.189 1.523 -5.522 1.00 82.94 89 THR A CA 1
ATOM 734 C C . THR A 1 89 ? 2.402 2.431 -5.508 1.00 82.94 89 THR A C 1
ATOM 736 O O . THR A 1 89 ? 3.320 2.286 -6.312 1.00 82.94 89 THR A O 1
ATOM 739 N N . ARG A 1 90 ? 2.425 3.410 -4.615 1.00 82.94 90 ARG A N 1
ATOM 740 C CA . ARG A 1 90 ? 3.473 4.418 -4.641 1.00 82.94 90 ARG A CA 1
ATOM 741 C C . ARG A 1 90 ? 4.862 3.845 -4.359 1.00 82.94 90 ARG A C 1
ATOM 743 O O . ARG A 1 90 ? 5.054 3.059 -3.435 1.00 82.94 90 ARG A O 1
ATOM 750 N N . GLY A 1 91 ? 5.840 4.302 -5.137 1.00 83.31 91 GLY A N 1
ATOM 751 C CA . GLY A 1 91 ? 7.214 3.797 -5.114 1.00 83.31 91 GLY A CA 1
ATOM 752 C C . GLY A 1 91 ? 7.365 2.449 -5.802 1.00 83.31 91 GLY A C 1
ATOM 753 O O . GLY A 1 91 ? 8.468 1.991 -6.019 1.00 83.31 91 GLY A O 1
ATOM 754 N N . ILE A 1 92 ? 6.282 1.823 -6.236 1.00 86.56 92 ILE A N 1
ATOM 755 C CA . ILE A 1 92 ? 6.367 0.620 -7.038 1.00 86.56 92 ILE A CA 1
ATOM 756 C C . ILE A 1 92 ? 6.436 1.006 -8.517 1.00 86.56 92 ILE A C 1
ATOM 758 O O . ILE A 1 92 ? 5.663 1.845 -8.953 1.00 86.56 92 ILE A O 1
ATOM 762 N N . GLY A 1 93 ? 7.347 0.408 -9.281 1.00 86.06 93 GLY A N 1
ATOM 763 C CA . GLY A 1 93 ? 7.417 0.524 -10.737 1.00 86.06 93 GLY A CA 1
ATOM 764 C C . GLY A 1 93 ? 6.670 -0.619 -11.422 1.00 86.06 93 GLY A C 1
ATOM 765 O O . GLY A 1 93 ? 5.584 -1.000 -10.991 1.00 86.06 93 GLY A O 1
ATOM 766 N N . ASP A 1 94 ? 7.217 -1.177 -12.503 1.00 89.94 94 ASP A N 1
ATOM 767 C CA . ASP A 1 94 ? 6.476 -2.112 -13.359 1.00 89.94 94 ASP A CA 1
ATOM 768 C C . ASP A 1 94 ? 5.804 -3.262 -12.584 1.00 89.94 94 ASP A C 1
ATOM 770 O O . ASP A 1 94 ? 6.432 -3.996 -11.818 1.00 89.94 94 ASP A O 1
ATOM 774 N N . SER A 1 95 ? 4.488 -3.384 -12.742 1.00 87.62 95 SER A N 1
ATOM 775 C CA . SER A 1 95 ? 3.658 -4.238 -11.901 1.00 87.62 95 SER A CA 1
ATOM 776 C C . SER A 1 95 ? 2.475 -4.811 -12.665 1.00 87.62 95 SER A C 1
ATOM 778 O O . SER A 1 95 ? 1.877 -4.156 -13.522 1.00 87.62 95 SER A O 1
ATOM 780 N N . VAL A 1 96 ? 2.116 -6.049 -12.336 1.00 87.38 96 VAL A N 1
ATOM 781 C CA . VAL A 1 96 ? 0.923 -6.720 -12.850 1.00 87.38 96 VAL A CA 1
ATOM 782 C C . VAL A 1 96 ? 0.053 -7.152 -11.685 1.00 87.38 96 VAL A C 1
ATOM 784 O O . VAL A 1 96 ? 0.529 -7.677 -10.679 1.00 87.38 96 VAL A O 1
ATOM 787 N N . ARG A 1 97 ? -1.247 -6.943 -11.826 1.00 85.31 97 ARG A N 1
ATOM 788 C CA . ARG A 1 97 ? -2.258 -7.522 -10.954 1.00 85.31 97 ARG A CA 1
ATOM 789 C C . ARG A 1 97 ? -3.041 -8.558 -11.740 1.00 85.31 97 ARG A C 1
ATOM 791 O O . ARG A 1 97 ? -3.239 -8.424 -12.949 1.00 85.31 97 ARG A O 1
ATOM 798 N N . VAL A 1 98 ? -3.437 -9.617 -11.055 1.00 75.75 98 VAL A N 1
ATOM 799 C CA . VAL A 1 98 ? -4.105 -10.768 -11.659 1.00 75.75 98 VAL A CA 1
ATOM 800 C C . VAL A 1 98 ? -5.510 -10.839 -11.099 1.00 75.75 98 VAL A C 1
ATOM 802 O O . VAL A 1 98 ? -5.692 -10.772 -9.888 1.00 75.75 98 VAL A O 1
ATOM 805 N N . GLU A 1 99 ? -6.472 -10.961 -12.001 1.00 66.62 99 GLU A N 1
ATOM 806 C CA . GLU A 1 99 ? -7.883 -11.184 -11.748 1.00 66.62 99 GLU A CA 1
ATOM 807 C C . GLU A 1 99 ? -8.214 -12.649 -12.056 1.00 66.62 99 GLU A C 1
ATOM 809 O O . GLU A 1 99 ? -7.934 -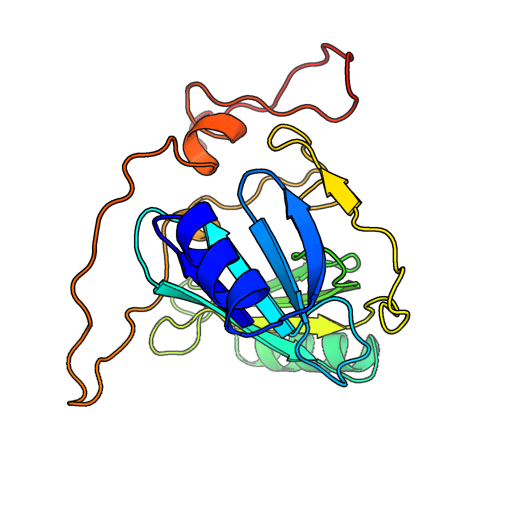13.159 -13.147 1.00 66.62 99 GLU A O 1
ATOM 814 N N . ASP A 1 100 ? -8.759 -13.347 -11.070 1.00 58.38 100 ASP A N 1
ATOM 815 C CA . ASP A 1 100 ? -9.238 -14.709 -11.188 1.00 58.38 100 ASP A CA 1
ATOM 816 C C . ASP A 1 100 ? -10.434 -14.814 -12.155 1.00 58.38 100 ASP A C 1
ATOM 818 O O . ASP A 1 100 ? -11.092 -13.814 -12.456 1.00 58.38 100 ASP A O 1
ATOM 822 N N . PRO A 1 101 ? -10.730 -16.019 -12.677 1.00 46.47 101 PRO A N 1
ATOM 823 C CA . PRO A 1 101 ? -11.808 -16.241 -13.640 1.00 46.47 101 PRO A CA 1
ATOM 824 C C . PRO A 1 101 ? -13.213 -15.860 -13.142 1.00 46.47 101 PRO A C 1
ATOM 826 O O . PRO A 1 101 ? -14.130 -15.784 -13.959 1.00 46.47 101 PRO A O 1
ATOM 829 N N . LEU A 1 102 ? -13.400 -15.634 -11.837 1.00 41.62 102 LEU A N 1
ATOM 830 C CA . LEU A 1 102 ? -14.641 -15.144 -11.230 1.00 41.62 102 LEU A CA 1
ATOM 831 C C . LEU A 1 102 ? -14.719 -13.608 -11.150 1.00 41.62 102 LEU A C 1
ATOM 833 O O . LEU A 1 102 ? -15.717 -13.079 -10.662 1.00 41.62 102 LEU A O 1
ATOM 837 N N . GLY A 1 103 ? -13.725 -12.891 -11.682 1.00 41.00 103 GLY A N 1
ATOM 838 C CA . GLY A 1 103 ? -13.735 -11.434 -11.805 1.00 41.00 103 GLY A CA 1
ATOM 839 C C . GLY A 1 103 ? -13.099 -10.695 -10.631 1.00 41.00 103 GLY A C 1
ATOM 840 O O . GLY A 1 103 ? -13.326 -9.494 -10.466 1.00 41.00 103 GLY A O 1
ATOM 841 N N . PHE A 1 104 ? -12.308 -11.375 -9.798 1.00 40.81 104 PHE A N 1
ATOM 842 C CA . PHE A 1 104 ? -11.674 -10.736 -8.660 1.00 40.81 104 PHE A CA 1
ATOM 843 C C . PHE A 1 104 ? -10.162 -10.652 -8.802 1.00 40.81 104 PHE A C 1
ATOM 845 O O . PHE A 1 104 ? -9.516 -11.640 -9.100 1.00 40.81 104 PHE A O 1
ATOM 852 N N . LEU A 1 105 ? -9.569 -9.481 -8.533 1.00 54.03 105 LEU A N 1
ATOM 853 C CA . LEU A 1 105 ? -8.116 -9.269 -8.406 1.00 54.03 105 LEU A CA 1
ATOM 854 C C . LEU A 1 105 ? -7.543 -10.041 -7.207 1.00 54.03 105 LEU A C 1
ATOM 856 O O . LEU A 1 105 ? -7.106 -9.418 -6.243 1.00 54.03 105 LEU A O 1
ATOM 860 N N . ARG A 1 106 ? -7.705 -11.361 -7.169 1.00 63.16 106 ARG A N 1
ATOM 861 C CA . ARG A 1 106 ? -7.679 -12.170 -5.960 1.00 63.16 106 ARG A CA 1
ATOM 862 C C . ARG A 1 106 ? -7.195 -13.591 -6.260 1.00 63.16 106 ARG A C 1
ATOM 864 O O . ARG A 1 106 ? -7.249 -14.058 -7.393 1.00 63.16 106 ARG A O 1
ATOM 871 N N . ASP A 1 107 ? -6.680 -14.270 -5.249 1.00 67.88 107 ASP A N 1
ATOM 872 C CA . ASP A 1 107 ? -6.503 -15.718 -5.284 1.00 67.88 107 ASP A CA 1
ATOM 873 C C . ASP A 1 107 ? -7.877 -16.435 -5.259 1.00 67.88 107 ASP A C 1
ATOM 875 O O . ASP A 1 107 ? -8.913 -15.765 -5.185 1.00 67.88 107 ASP A O 1
ATOM 879 N N . PRO A 1 108 ? -7.929 -17.780 -5.332 1.00 71.19 108 PRO A N 1
ATOM 880 C CA . PRO A 1 108 ? -9.194 -18.521 -5.341 1.00 71.19 108 PRO A CA 1
ATOM 881 C C . PRO A 1 108 ? -10.129 -18.247 -4.152 1.00 71.19 108 PRO A C 1
ATOM 883 O O . PRO A 1 108 ? -11.332 -18.466 -4.279 1.00 71.19 108 PRO A O 1
ATOM 886 N N . ASP A 1 109 ? -9.597 -17.769 -3.025 1.00 69.62 109 ASP A N 1
ATOM 887 C CA . ASP A 1 109 ? -10.348 -17.469 -1.803 1.00 69.62 109 ASP A CA 1
ATOM 888 C C . ASP A 1 109 ? -10.737 -15.987 -1.696 1.00 69.62 109 ASP A C 1
ATOM 890 O O . ASP A 1 109 ? -11.386 -15.560 -0.737 1.00 69.62 109 ASP A O 1
ATOM 894 N N . GLY A 1 110 ? -10.375 -15.171 -2.685 1.00 69.62 110 GLY A N 1
ATOM 895 C CA . GLY A 1 110 ? -10.673 -13.755 -2.649 1.00 69.62 110 GLY A CA 1
ATOM 896 C C . GLY A 1 110 ? -9.587 -12.915 -1.955 1.00 69.62 110 GLY A C 1
ATOM 897 O O . GLY A 1 110 ? -9.868 -11.804 -1.506 1.00 69.62 110 GLY A O 1
ATOM 898 N N . HIS A 1 111 ? -8.336 -13.354 -1.865 1.00 77.81 111 HIS A N 1
ATOM 899 C CA . HIS A 1 111 ? -7.244 -12.539 -1.323 1.00 77.81 111 HIS A CA 1
ATOM 900 C C . HIS A 1 111 ? -6.521 -11.757 -2.410 1.00 77.81 111 HIS A C 1
ATOM 902 O O . HIS A 1 111 ? -5.990 -12.334 -3.350 1.00 77.81 111 HIS A O 1
ATOM 908 N N . ARG A 1 112 ? -6.457 -10.427 -2.285 1.00 79.19 112 ARG A N 1
ATOM 909 C CA . ARG A 1 112 ? -5.860 -9.580 -3.324 1.00 79.19 112 ARG A CA 1
ATOM 910 C C . ARG A 1 112 ? -4.350 -9.781 -3.451 1.00 79.19 112 ARG A C 1
ATOM 912 O O . ARG A 1 112 ? -3.629 -9.677 -2.457 1.00 79.19 112 ARG A O 1
ATOM 919 N N . ILE A 1 113 ? -3.884 -9.986 -4.686 1.00 76.62 113 ILE A N 1
ATOM 920 C CA . ILE A 1 113 ? -2.462 -10.144 -5.024 1.00 76.62 113 ILE A CA 1
ATOM 921 C C . ILE A 1 113 ? -1.997 -9.010 -5.944 1.00 76.62 113 ILE A C 1
ATOM 923 O O . ILE A 1 113 ? -2.654 -8.657 -6.924 1.00 76.62 113 ILE A O 1
ATOM 927 N N . GLU A 1 114 ? -0.816 -8.481 -5.650 1.00 71.69 114 GLU A N 1
ATOM 928 C CA . GLU A 1 114 ? -0.062 -7.548 -6.478 1.00 71.69 114 GLU A CA 1
ATOM 929 C C . GLU A 1 114 ? 1.320 -8.138 -6.820 1.00 71.69 114 GLU A C 1
ATOM 931 O O . GLU A 1 114 ? 1.958 -8.810 -6.016 1.00 71.69 114 GLU A O 1
ATOM 936 N N . ILE A 1 115 ? 1.813 -7.930 -8.036 1.00 72.31 115 ILE A N 1
ATOM 937 C CA . ILE A 1 115 ? 3.168 -8.340 -8.431 1.00 72.31 115 ILE A CA 1
ATOM 938 C C . ILE A 1 115 ? 3.892 -7.097 -8.892 1.00 72.31 115 ILE A C 1
ATOM 940 O O . ILE A 1 115 ? 3.340 -6.342 -9.689 1.00 72.31 115 ILE A O 1
ATOM 944 N N . TYR A 1 116 ? 5.116 -6.889 -8.413 1.00 72.12 116 TYR A N 1
ATOM 945 C CA . TYR A 1 116 ? 5.794 -5.623 -8.619 1.00 72.12 116 TYR A CA 1
ATOM 946 C C . TYR A 1 116 ? 7.303 -5.684 -8.844 1.00 72.12 116 TYR A C 1
ATOM 948 O O . TYR A 1 116 ? 7.978 -6.649 -8.479 1.00 72.12 116 TYR A O 1
ATOM 956 N N . THR A 1 117 ? 7.851 -4.605 -9.407 1.00 55.56 117 THR A N 1
ATOM 957 C CA . THR A 1 117 ? 9.289 -4.348 -9.486 1.00 55.56 117 THR A CA 1
ATOM 958 C C . THR A 1 117 ? 9.610 -2.848 -9.400 1.00 55.56 117 THR A C 1
ATOM 960 O O . THR A 1 117 ? 8.715 -2.034 -9.228 1.00 55.56 117 THR A O 1
ATOM 963 N N . GLN A 1 118 ? 10.897 -2.501 -9.509 1.00 71.69 118 GLN A N 1
ATOM 964 C CA . GLN A 1 118 ? 11.412 -1.134 -9.698 1.00 71.69 118 GLN A CA 1
ATOM 965 C C . GLN A 1 118 ? 10.953 -0.097 -8.668 1.00 71.69 118 GLN A C 1
ATOM 967 O O . GLN A 1 118 ? 10.272 0.871 -8.984 1.00 71.69 118 GLN A O 1
ATOM 972 N N . ASP A 1 119 ? 11.418 -0.290 -7.446 1.00 76.88 119 ASP A N 1
ATOM 973 C CA . ASP A 1 119 ? 11.322 0.702 -6.385 1.00 76.88 119 ASP A CA 1
ATOM 974 C C . ASP A 1 119 ? 12.652 1.458 -6.208 1.00 76.88 119 ASP A C 1
ATOM 976 O O . ASP A 1 119 ? 13.674 1.060 -6.778 1.00 76.88 119 ASP A O 1
ATOM 980 N N . TYR A 1 120 ? 12.657 2.546 -5.443 1.00 80.31 120 TYR A N 1
ATOM 981 C CA . TYR A 1 120 ? 13.829 3.364 -5.156 1.00 80.31 120 TYR A CA 1
ATOM 982 C C . TYR A 1 120 ? 14.428 3.093 -3.772 1.00 80.31 120 TYR A C 1
ATOM 984 O O . TYR A 1 120 ? 13.796 2.559 -2.862 1.00 80.31 120 TYR A O 1
ATOM 992 N N . TYR A 1 121 ? 15.705 3.451 -3.639 1.00 78.50 121 TYR A N 1
ATOM 993 C CA . TYR A 1 121 ? 16.454 3.323 -2.395 1.00 78.50 121 TYR A CA 1
ATOM 994 C C . TYR A 1 121 ? 15.982 4.358 -1.372 1.00 78.50 121 TYR A C 1
ATOM 996 O O . TYR A 1 121 ? 15.899 5.543 -1.687 1.00 78.50 121 TYR A O 1
ATOM 1004 N N . THR A 1 122 ? 15.735 3.908 -0.143 1.00 81.12 122 THR A N 1
ATOM 1005 C CA . THR A 1 122 ? 15.363 4.771 0.994 1.00 81.12 122 THR A CA 1
ATOM 1006 C C . THR A 1 122 ? 16.163 4.445 2.257 1.00 81.12 122 THR A C 1
ATOM 1008 O O . THR A 1 122 ? 15.677 4.655 3.366 1.00 81.12 122 THR A O 1
ATOM 1011 N N . GLY A 1 123 ? 17.349 3.842 2.114 1.00 75.00 123 GLY A N 1
ATOM 1012 C CA . GLY A 1 123 ? 18.122 3.298 3.237 1.00 75.00 123 GLY A CA 1
ATOM 1013 C C . GLY A 1 123 ? 18.722 4.352 4.169 1.00 75.00 123 GLY A C 1
ATOM 1014 O O . GLY A 1 123 ? 18.914 4.060 5.352 1.00 75.00 123 GLY A O 1
ATOM 1015 N N . ASP A 1 124 ? 18.953 5.567 3.667 1.00 82.38 124 ASP A N 1
ATOM 1016 C CA . ASP A 1 124 ? 19.554 6.655 4.437 1.00 82.38 124 ASP A CA 1
ATOM 1017 C C . ASP A 1 124 ? 18.606 7.131 5.559 1.00 82.38 124 ASP A C 1
ATOM 1019 O O . ASP A 1 124 ? 17.388 7.207 5.358 1.00 82.38 124 ASP A O 1
ATOM 1023 N N . PRO A 1 125 ? 19.126 7.424 6.766 1.00 81.38 125 PRO A N 1
ATOM 1024 C CA . PRO A 1 125 ? 18.302 7.777 7.925 1.00 81.38 125 PRO A CA 1
ATOM 1025 C C . PRO A 1 125 ? 17.602 9.136 7.786 1.00 81.38 125 PRO A C 1
ATOM 1027 O O . PRO A 1 125 ? 16.617 9.390 8.471 1.00 81.38 125 PRO A O 1
ATOM 1030 N N . ASP A 1 126 ? 18.105 10.004 6.912 1.00 85.88 126 ASP A N 1
ATOM 1031 C CA . ASP A 1 126 ? 17.567 11.323 6.586 1.00 85.88 126 ASP A CA 1
ATOM 1032 C C . ASP A 1 126 ? 16.860 11.350 5.221 1.00 85.88 126 ASP A C 1
ATOM 1034 O O . ASP A 1 126 ? 16.609 12.427 4.674 1.00 85.88 126 ASP A O 1
ATOM 1038 N N . ASN A 1 127 ? 16.513 10.177 4.673 1.00 81.19 127 ASN A N 1
ATOM 1039 C CA . ASN A 1 127 ? 15.785 10.088 3.414 1.00 81.19 127 ASN A CA 1
ATOM 1040 C C . ASN A 1 127 ? 14.502 10.943 3.478 1.00 81.19 127 ASN A C 1
ATOM 1042 O O . ASN A 1 127 ? 13.695 10.767 4.396 1.00 81.19 127 ASN A O 1
ATOM 1046 N N . PRO A 1 128 ? 14.280 11.859 2.518 1.00 84.75 128 PRO A N 1
ATOM 1047 C CA . PRO A 1 128 ? 13.176 12.805 2.594 1.00 84.75 128 PRO A CA 1
ATOM 1048 C C . PRO A 1 128 ? 11.826 12.086 2.566 1.00 84.75 128 PRO A C 1
ATOM 1050 O O . PRO A 1 128 ? 11.564 11.257 1.692 1.00 84.75 128 PRO A O 1
ATOM 1053 N N . VAL A 1 129 ? 10.948 12.448 3.503 1.00 85.94 129 VAL A N 1
ATOM 1054 C CA . VAL A 1 129 ? 9.565 11.963 3.525 1.00 85.94 129 VAL A CA 1
ATOM 1055 C C . VAL A 1 129 ? 8.754 12.758 2.515 1.00 85.94 129 VAL A C 1
ATOM 1057 O O . VAL A 1 129 ? 8.657 13.984 2.583 1.00 85.94 129 VAL A O 1
ATOM 1060 N N . MET A 1 130 ? 8.163 12.049 1.563 1.00 83.50 130 MET A N 1
ATOM 1061 C CA . MET A 1 130 ? 7.436 12.669 0.464 1.00 83.50 130 MET A CA 1
ATOM 1062 C C . MET A 1 130 ? 5.921 12.646 0.734 1.00 83.50 130 MET A C 1
ATOM 1064 O O . MET A 1 130 ? 5.322 11.568 0.776 1.00 83.50 130 MET A O 1
ATOM 1068 N N . GLY A 1 131 ? 5.300 13.825 0.847 1.00 83.81 131 GLY A N 1
ATOM 1069 C CA . GLY A 1 131 ? 3.858 14.017 1.071 1.00 83.81 131 GLY A CA 1
ATOM 1070 C C . GLY A 1 131 ? 3.059 14.293 -0.209 1.00 83.81 131 GLY A C 1
ATOM 1071 O O . GLY A 1 131 ? 3.551 15.004 -1.084 1.00 83.81 131 GLY A O 1
ATOM 1072 N N . TRP A 1 132 ? 1.842 13.750 -0.328 1.00 81.38 132 TRP A N 1
ATOM 1073 C CA . TRP A 1 132 ? 0.919 14.012 -1.450 1.00 81.38 132 TRP A CA 1
ATOM 1074 C C . TRP A 1 132 ? -0.452 14.450 -0.938 1.00 81.38 132 TRP A C 1
ATOM 1076 O O . TRP A 1 132 ? -0.906 13.983 0.100 1.00 81.38 132 TRP A O 1
ATOM 1086 N N . GLY A 1 133 ? -1.123 15.344 -1.668 1.00 83.81 133 GLY A N 1
ATOM 1087 C CA . GLY A 1 133 ? -2.495 15.730 -1.340 1.00 83.81 133 GLY A CA 1
ATOM 1088 C C . GLY A 1 133 ? -3.483 14.641 -1.754 1.00 83.81 133 GLY A C 1
ATOM 1089 O O . GLY A 1 133 ? -3.375 14.101 -2.854 1.00 83.81 133 GLY A O 1
ATOM 1090 N N . ILE A 1 134 ? -4.486 14.358 -0.921 1.00 84.62 134 ILE A N 1
ATOM 1091 C CA . ILE A 1 134 ? -5.511 13.342 -1.218 1.00 84.62 134 ILE A CA 1
ATOM 1092 C C . ILE A 1 134 ? -6.274 13.601 -2.526 1.00 84.62 134 ILE A C 1
ATOM 1094 O O . ILE A 1 134 ? -6.728 12.664 -3.169 1.00 84.62 134 ILE A O 1
ATOM 1098 N N . HIS A 1 135 ? -6.391 14.856 -2.959 1.00 86.69 135 HIS A N 1
ATOM 1099 C CA . HIS A 1 135 ? -7.067 15.214 -4.208 1.00 86.69 135 HIS A CA 1
ATOM 1100 C C . HIS A 1 135 ? -6.141 15.182 -5.431 1.00 86.69 135 HIS A C 1
ATOM 1102 O O . HIS A 1 135 ? -6.601 15.425 -6.540 1.00 86.69 135 HIS A O 1
ATOM 1108 N N . ASP A 1 136 ? -4.853 14.878 -5.270 1.00 85.25 136 ASP A N 1
ATOM 1109 C CA . ASP A 1 136 ? -3.950 14.726 -6.405 1.00 85.25 136 ASP A CA 1
ATOM 1110 C C . ASP A 1 136 ? -4.254 13.412 -7.137 1.00 85.25 136 ASP A C 1
ATOM 1112 O O . ASP A 1 136 ? -4.124 12.320 -6.570 1.00 85.25 136 ASP A O 1
ATOM 1116 N N . ASN A 1 137 ? -4.691 13.505 -8.393 1.00 83.56 137 ASN A N 1
ATOM 1117 C CA . ASN A 1 137 ? -5.072 12.341 -9.187 1.00 83.56 137 ASN A CA 1
ATOM 1118 C C . ASN A 1 137 ? -3.861 11.477 -9.579 1.00 83.56 137 ASN A C 1
ATOM 1120 O O . ASN A 1 137 ? -4.033 10.311 -9.921 1.00 83.56 137 ASN A O 1
ATOM 1124 N N . GLN A 1 138 ? -2.640 12.016 -9.494 1.00 82.06 138 GLN A N 1
ATOM 1125 C CA . GLN A 1 138 ? -1.411 11.288 -9.818 1.00 82.06 138 GLN A CA 1
ATOM 1126 C C . GLN A 1 138 ? -0.837 10.511 -8.625 1.00 82.06 138 GLN A C 1
ATOM 1128 O O . GLN A 1 138 ? 0.094 9.725 -8.789 1.00 82.06 138 GLN A O 1
ATOM 1133 N N . ARG A 1 139 ? -1.404 10.680 -7.418 1.00 83.50 139 ARG A N 1
ATOM 1134 C CA . ARG A 1 139 ? -0.860 10.088 -6.179 1.00 83.50 139 ARG A CA 1
ATOM 1135 C C . ARG A 1 139 ? -0.921 8.554 -6.134 1.00 83.50 139 ARG A C 1
ATOM 1137 O O . ARG A 1 139 ? -0.142 7.937 -5.413 1.00 83.50 139 ARG A O 1
ATOM 1144 N N . ARG A 1 140 ? -1.885 7.948 -6.842 1.00 74.75 140 ARG A N 1
ATOM 1145 C CA . ARG A 1 140 ? -2.123 6.489 -6.882 1.00 74.75 140 ARG A CA 1
ATOM 1146 C C . ARG A 1 140 ? -1.740 5.869 -8.216 1.00 74.75 140 ARG A C 1
ATOM 1148 O O . ARG A 1 140 ? -1.210 4.768 -8.251 1.00 74.75 140 ARG A O 1
ATOM 1155 N N . ASP A 1 141 ? -2.037 6.576 -9.297 1.00 72.94 141 ASP A N 1
ATOM 1156 C CA . ASP A 1 141 ? -1.661 6.217 -10.654 1.00 72.94 141 ASP A CA 1
ATOM 1157 C C . ASP A 1 141 ? -1.071 7.455 -11.309 1.00 72.94 141 ASP A C 1
ATOM 1159 O O . ASP A 1 141 ? -1.773 8.449 -11.475 1.00 72.94 141 ASP A O 1
ATOM 1163 N N . TRP A 1 142 ? 0.205 7.411 -11.676 1.00 73.00 142 TRP A N 1
ATOM 1164 C CA . TRP A 1 142 ? 0.911 8.595 -12.168 1.00 73.00 142 TRP A CA 1
ATOM 1165 C C . TRP A 1 142 ? 0.288 9.196 -13.442 1.00 73.00 142 TRP A C 1
ATOM 1167 O O . TRP A 1 142 ? 0.327 10.410 -13.663 1.00 73.00 142 TRP A O 1
ATOM 1177 N N . TRP A 1 143 ? -0.362 8.370 -14.264 1.00 68.81 143 TRP A N 1
ATOM 1178 C CA . TRP A 1 143 ? -1.064 8.806 -15.474 1.00 68.81 143 TRP A CA 1
ATOM 1179 C C . TRP A 1 143 ? -2.490 9.302 -15.213 1.00 68.81 143 TRP A C 1
ATOM 1181 O O . TRP A 1 143 ? -3.173 9.727 -16.145 1.00 68.81 143 TRP A O 1
ATOM 1191 N N . GLY A 1 144 ? -2.938 9.291 -13.958 1.00 70.00 144 GLY A N 1
ATOM 1192 C CA . GLY A 1 144 ? -4.253 9.769 -13.554 1.00 70.00 144 GLY A CA 1
ATOM 1193 C C . GLY A 1 144 ? -5.397 8.827 -13.927 1.00 70.00 144 GLY A C 1
ATOM 1194 O O . GLY A 1 144 ? -6.540 9.280 -14.029 1.00 70.00 144 GLY A O 1
ATOM 1195 N N . ASN A 1 145 ? -5.125 7.536 -14.147 1.00 69.94 145 ASN A N 1
ATOM 1196 C CA . ASN A 1 145 ? -6.193 6.565 -14.364 1.00 69.94 145 ASN A CA 1
ATOM 1197 C C . ASN A 1 145 ? -7.078 6.453 -13.111 1.00 69.94 145 ASN A C 1
ATOM 1199 O O . ASN A 1 145 ? -6.557 6.408 -11.991 1.00 69.94 145 ASN A O 1
ATOM 1203 N N . PRO A 1 146 ? -8.409 6.339 -13.272 1.00 70.25 146 PRO A N 1
ATOM 1204 C CA . PRO A 1 146 ? -9.300 6.186 -12.137 1.00 70.25 146 PRO A CA 1
ATOM 1205 C C . PRO A 1 146 ? -9.004 4.881 -11.395 1.00 70.25 146 PRO A C 1
ATOM 1207 O O . PRO A 1 146 ? -8.791 3.818 -11.985 1.00 70.25 146 PRO A O 1
ATOM 1210 N N . VAL A 1 147 ? -9.016 4.960 -10.071 1.00 70.06 147 VAL A N 1
ATOM 1211 C CA . VAL A 1 147 ? -8.858 3.798 -9.199 1.00 70.06 147 VAL A CA 1
ATOM 1212 C C . VAL A 1 147 ? -10.209 3.103 -9.080 1.00 70.06 147 VAL A C 1
ATOM 1214 O O . VAL A 1 147 ? -11.224 3.739 -8.797 1.00 70.06 147 VAL A O 1
ATOM 1217 N N . VAL A 1 148 ? -10.235 1.792 -9.307 1.00 73.50 148 VAL A N 1
ATOM 1218 C CA . VAL A 1 148 ? -11.473 1.004 -9.268 1.00 73.50 148 VAL A CA 1
ATOM 1219 C C . VAL A 1 148 ? -12.082 0.985 -7.859 1.00 73.50 148 VAL A C 1
ATOM 1221 O O . VAL A 1 148 ? -11.369 0.871 -6.866 1.00 73.50 148 VAL A O 1
ATOM 1224 N N . ALA A 1 149 ? -13.412 1.075 -7.753 1.00 73.75 149 ALA A N 1
ATOM 1225 C CA . ALA A 1 149 ? -14.109 1.215 -6.467 1.00 73.75 149 ALA A CA 1
ATOM 1226 C C . ALA A 1 149 ? -13.842 0.052 -5.491 1.00 73.75 149 ALA A C 1
ATOM 1228 O O . ALA A 1 149 ? -13.595 0.285 -4.307 1.00 73.75 149 ALA A O 1
ATOM 1229 N N . SER A 1 150 ? -13.798 -1.185 -6.004 1.00 72.81 150 SER A N 1
ATOM 1230 C CA . SER A 1 150 ? -13.480 -2.395 -5.226 1.00 72.81 150 SER A CA 1
ATOM 1231 C C . SER A 1 150 ? -12.124 -2.309 -4.524 1.00 72.81 150 SER A C 1
ATOM 1233 O O . SER A 1 150 ? -11.895 -2.955 -3.498 1.00 72.81 150 SER A O 1
ATOM 1235 N N . TRP A 1 151 ? -11.217 -1.469 -5.031 1.00 71.69 151 TRP A N 1
ATOM 1236 C CA . TRP A 1 151 ? -9.922 -1.238 -4.414 1.00 71.69 151 TRP A CA 1
ATOM 1237 C C . TRP A 1 151 ? -10.050 -0.607 -3.028 1.00 71.69 151 TRP A C 1
ATOM 1239 O O . TRP A 1 151 ? -9.341 -1.010 -2.104 1.00 71.69 151 TRP A O 1
ATOM 1249 N N . TYR A 1 152 ? -11.003 0.313 -2.874 1.00 77.69 152 TYR A N 1
ATOM 1250 C CA . TYR A 1 152 ? -11.265 1.023 -1.630 1.00 77.69 152 TYR A CA 1
ATOM 1251 C C . TYR A 1 152 ? -12.096 0.216 -0.641 1.00 77.69 152 TYR A C 1
ATOM 1253 O O . TYR A 1 152 ? -11.835 0.286 0.557 1.00 77.69 152 TYR A O 1
ATOM 1261 N N . THR A 1 153 ? -13.100 -0.507 -1.137 1.00 78.44 153 THR A N 1
ATOM 1262 C CA . THR A 1 153 ? -14.183 -1.065 -0.315 1.00 78.44 153 THR A CA 1
ATOM 1263 C C . THR A 1 153 ? -13.947 -2.497 0.135 1.00 78.44 153 THR A C 1
ATOM 1265 O O . THR A 1 153 ? -14.540 -2.927 1.119 1.00 78.44 153 THR A O 1
ATOM 1268 N N . GLU A 1 154 ? -13.088 -3.245 -0.555 1.00 80.81 154 GLU A N 1
ATOM 1269 C CA . GLU A 1 154 ? -12.913 -4.667 -0.285 1.00 80.81 154 GLU A CA 1
ATOM 1270 C C . GLU A 1 154 ? -11.544 -4.974 0.341 1.00 80.81 154 GLU A C 1
ATOM 1272 O O . GLU A 1 154 ? -10.513 -4.435 -0.068 1.00 80.81 154 GLU A O 1
ATOM 1277 N N . GLY A 1 155 ? -11.524 -5.916 1.286 1.00 80.38 155 GLY A N 1
ATOM 1278 C CA . GLY A 1 155 ? -10.329 -6.445 1.947 1.00 80.38 155 GLY A CA 1
ATOM 1279 C C . GLY A 1 155 ? -10.614 -7.815 2.567 1.00 80.38 155 GLY A C 1
ATOM 1280 O O . GLY A 1 155 ? -11.773 -8.192 2.716 1.00 80.38 155 GLY A O 1
ATOM 1281 N N . SER A 1 156 ? -9.570 -8.579 2.884 1.00 85.81 156 SER A N 1
ATOM 1282 C CA . SER A 1 156 ? -9.714 -9.905 3.504 1.00 85.81 156 SER A CA 1
ATOM 1283 C C . SER A 1 156 ? -9.775 -9.787 5.024 1.00 85.81 156 SER A C 1
ATOM 1285 O O . SER A 1 156 ? -9.006 -9.017 5.604 1.00 85.81 156 SER A O 1
ATOM 1287 N N . LEU A 1 157 ? -10.659 -10.560 5.661 1.00 89.00 157 LEU A N 1
ATOM 1288 C CA . LEU A 1 157 ? -10.724 -10.648 7.121 1.00 89.00 157 LEU A CA 1
ATOM 1289 C C . LEU A 1 157 ? -9.405 -11.190 7.682 1.00 89.00 157 LEU A C 1
ATOM 1291 O O . LEU A 1 157 ? -8.728 -11.998 7.045 1.00 89.00 157 LEU A O 1
ATOM 1295 N N . VAL A 1 158 ? -9.056 -10.743 8.883 1.00 87.38 158 VAL A N 1
ATOM 1296 C CA . VAL A 1 158 ? -7.886 -11.222 9.625 1.00 87.38 158 VAL A CA 1
ATOM 1297 C C . VAL A 1 158 ? -8.347 -12.083 10.792 1.00 87.38 158 VAL A C 1
AT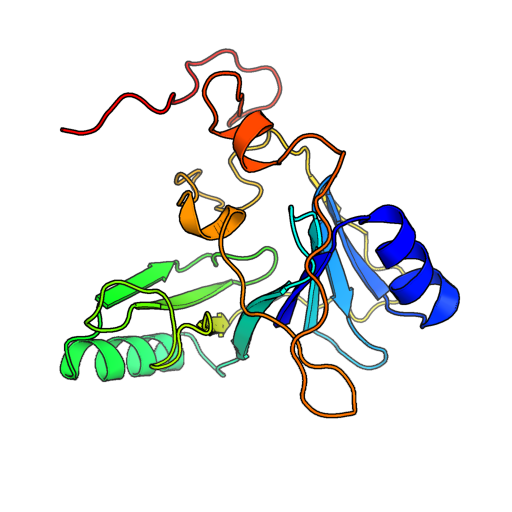OM 1299 O O . VAL A 1 158 ? -9.393 -11.813 11.377 1.00 87.38 158 VAL A O 1
ATOM 1302 N N . MET A 1 159 ? -7.584 -13.124 11.116 1.00 88.94 159 MET A N 1
ATOM 1303 C CA . MET A 1 159 ? -7.912 -14.029 12.217 1.00 88.94 159 MET A CA 1
ATOM 1304 C C . MET A 1 159 ? -7.272 -13.558 13.528 1.00 88.94 159 MET A C 1
ATOM 1306 O O . MET A 1 159 ? -6.202 -12.945 13.526 1.00 88.94 159 MET A O 1
ATOM 1310 N N . ASP A 1 160 ? -7.925 -13.851 14.647 1.00 89.94 160 ASP A N 1
ATOM 1311 C CA . ASP A 1 160 ? -7.319 -13.814 15.972 1.00 89.94 160 ASP A CA 1
ATOM 1312 C C . ASP A 1 160 ? -6.368 -15.010 16.187 1.00 89.94 160 ASP A C 1
ATOM 1314 O O . ASP A 1 160 ? -6.137 -15.829 15.293 1.00 89.94 160 ASP A O 1
ATOM 1318 N N . LEU A 1 161 ? -5.777 -15.098 17.381 1.00 89.88 161 LEU A N 1
ATOM 1319 C CA . LEU A 1 161 ? -4.833 -16.168 17.720 1.00 89.88 161 LEU A CA 1
ATOM 1320 C C . LEU A 1 161 ? -5.491 -17.554 17.820 1.00 89.88 161 LEU A C 1
ATOM 1322 O O . LEU A 1 161 ? -4.787 -18.558 17.721 1.00 89.88 161 LEU A O 1
ATOM 1326 N N . ASP A 1 162 ? -6.813 -17.608 17.986 1.00 93.38 162 ASP A N 1
ATOM 1327 C CA . ASP A 1 162 ? -7.602 -18.837 18.081 1.00 93.38 162 ASP A CA 1
ATOM 1328 C C . ASP A 1 162 ? -8.164 -19.269 16.710 1.00 93.38 162 ASP A C 1
ATOM 1330 O O . ASP A 1 162 ? -8.816 -20.309 16.597 1.00 93.38 162 ASP A O 1
ATOM 1334 N N . GLY 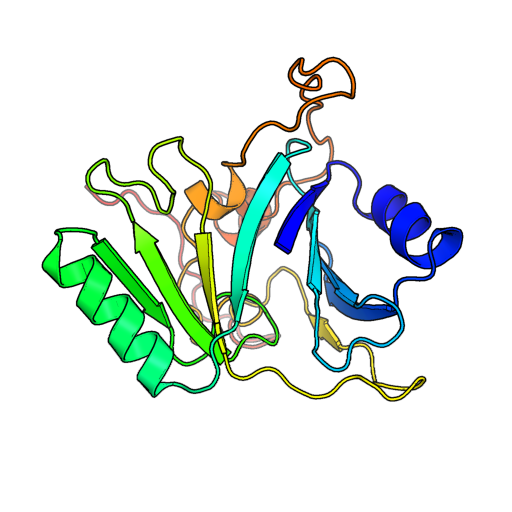A 1 163 ? -7.884 -18.500 15.650 1.00 88.06 163 GLY A N 1
ATOM 1335 C CA . GLY A 1 163 ? -8.309 -18.781 14.280 1.00 88.06 163 GLY A CA 1
ATOM 1336 C C . GLY A 1 163 ? -9.711 -18.277 13.933 1.00 88.06 163 GLY A C 1
ATOM 1337 O O . GLY A 1 163 ? -10.240 -18.659 12.888 1.00 88.06 163 GLY A O 1
ATOM 1338 N N . ASN A 1 164 ? -10.321 -17.430 14.767 1.00 92.38 164 ASN A N 1
ATOM 1339 C CA . ASN A 1 164 ? -11.617 -16.818 14.474 1.00 92.38 164 ASN A CA 1
ATOM 1340 C C . ASN A 1 164 ? -11.432 -15.475 13.753 1.00 92.38 164 ASN A C 1
ATOM 1342 O O . ASN A 1 164 ? -10.496 -14.742 14.072 1.00 92.38 164 ASN A O 1
ATOM 1346 N N . PRO A 1 165 ? -12.325 -15.086 12.824 1.00 90.62 165 PRO A N 1
ATOM 1347 C CA . PRO A 1 165 ? -12.268 -13.761 12.218 1.00 90.62 165 PRO A CA 1
ATOM 1348 C C . PRO A 1 165 ? -12.405 -12.654 13.267 1.00 90.62 165 PRO A C 1
ATOM 1350 O O . PRO A 1 165 ? -13.347 -12.653 14.062 1.00 90.62 165 PRO A O 1
ATOM 1353 N N . GLN A 1 166 ? -11.492 -11.685 13.235 1.00 89.75 166 GLN A N 1
ATOM 1354 C CA . GLN A 1 166 ? -11.573 -10.488 14.064 1.00 89.75 166 GLN A CA 1
ATOM 1355 C C . GLN A 1 166 ? -12.847 -9.693 13.736 1.00 89.75 166 GLN A C 1
ATOM 1357 O O . GLN A 1 166 ? -13.190 -9.549 12.555 1.00 89.75 166 GLN A O 1
ATOM 1362 N N . PRO A 1 167 ? -13.543 -9.137 14.746 1.00 89.06 167 PRO A N 1
ATOM 1363 C CA . PRO A 1 167 ? -14.698 -8.282 14.518 1.00 89.06 167 PRO A CA 1
ATOM 1364 C C . PRO A 1 167 ? -14.357 -7.080 13.636 1.00 89.06 167 PRO A C 1
ATOM 1366 O O . PRO A 1 167 ? -13.336 -6.413 13.810 1.00 89.06 167 PRO A O 1
ATOM 1369 N N . VAL A 1 168 ? -15.256 -6.785 12.703 1.00 87.19 168 VAL A N 1
ATOM 1370 C CA . VAL A 1 168 ? -15.141 -5.632 11.817 1.00 87.19 168 VAL A CA 1
ATOM 1371 C C . VAL A 1 168 ? -15.599 -4.375 12.553 1.00 87.19 168 VAL A C 1
ATOM 1373 O O . VAL A 1 168 ? -16.740 -4.291 13.002 1.00 87.19 168 VAL A O 1
ATOM 1376 N N . THR A 1 169 ? -14.715 -3.386 12.636 1.00 82.00 169 THR A N 1
ATOM 1377 C CA . THR A 1 169 ? -15.026 -2.055 13.171 1.00 82.00 169 THR A CA 1
ATOM 1378 C C . THR A 1 169 ? -15.215 -1.084 12.018 1.00 82.00 169 THR A C 1
ATOM 1380 O O . THR A 1 169 ? -14.347 -1.023 11.153 1.00 82.00 169 THR A O 1
ATOM 1383 N N . GLU A 1 170 ? -16.307 -0.317 12.019 1.00 77.56 170 GLU A N 1
ATOM 1384 C CA . GLU A 1 170 ? -16.547 0.729 11.022 1.00 77.56 170 GLU A CA 1
ATOM 1385 C C . GLU A 1 170 ? -15.702 1.985 11.288 1.00 77.56 170 GLU A C 1
ATOM 1387 O O . GLU A 1 170 ? -15.536 2.432 12.425 1.00 77.56 170 GLU A O 1
ATOM 1392 N N . ARG A 1 171 ? -15.188 2.584 10.214 1.00 77.12 171 ARG A N 1
ATOM 1393 C CA . ARG A 1 171 ? -14.511 3.888 10.231 1.00 77.12 171 ARG A CA 1
ATOM 1394 C C . ARG A 1 171 ? -15.510 5.029 10.422 1.00 77.12 171 ARG A C 1
ATOM 1396 O O . ARG A 1 171 ? -16.536 5.075 9.753 1.00 77.12 171 ARG A O 1
ATOM 1403 N N . SER A 1 172 ? -15.139 6.009 11.245 1.00 77.12 172 SER A N 1
ATOM 1404 C CA . SER A 1 172 ? -15.893 7.258 11.440 1.00 77.12 172 SER A CA 1
ATOM 1405 C C . SER A 1 172 ? -15.479 8.400 10.500 1.00 77.12 172 SER A C 1
ATOM 1407 O O . SER A 1 172 ? -16.283 9.282 10.217 1.00 77.12 172 SER A O 1
ATOM 1409 N N . GLU A 1 173 ? -14.228 8.407 10.030 1.00 77.06 173 GLU A N 1
ATOM 1410 C CA . GLU A 1 173 ? -13.672 9.457 9.162 1.00 77.06 173 GLU A CA 1
ATOM 1411 C C . GLU A 1 173 ? -14.137 9.339 7.693 1.00 77.06 173 GLU A C 1
ATOM 1413 O O . GLU A 1 173 ? -14.363 8.221 7.219 1.00 77.06 173 GLU A O 1
ATOM 1418 N N . PRO A 1 174 ? -14.189 10.441 6.916 1.00 75.81 174 PRO A N 1
ATOM 1419 C CA . PRO A 1 174 ? -14.626 10.425 5.516 1.00 75.81 174 PRO A CA 1
ATOM 1420 C C . PRO A 1 174 ? -13.795 9.482 4.638 1.00 75.81 174 PRO A C 1
ATOM 1422 O O . PRO A 1 174 ? -12.577 9.597 4.601 1.00 75.81 174 PRO A O 1
ATOM 1425 N N . SER A 1 175 ? -14.439 8.564 3.913 1.00 84.00 175 SER A N 1
ATOM 1426 C CA . SER A 1 175 ? -13.754 7.612 3.022 1.00 84.00 175 SER A CA 1
ATOM 1427 C C . SER A 1 175 ? -13.030 8.314 1.872 1.00 84.00 175 SER A C 1
ATOM 1429 O O . SER A 1 175 ? -13.607 9.175 1.209 1.00 84.00 175 SER A O 1
ATOM 1431 N N . GLU A 1 176 ? -11.809 7.872 1.564 1.00 83.88 176 GLU A N 1
ATOM 1432 C CA . GLU A 1 176 ? -11.049 8.349 0.406 1.00 83.88 176 GLU A CA 1
ATOM 1433 C C . GLU A 1 176 ? -11.848 8.248 -0.894 1.00 83.88 176 GLU A C 1
ATOM 1435 O O . GLU A 1 176 ? -11.938 9.211 -1.649 1.00 83.88 176 GLU A O 1
ATOM 1440 N N . MET A 1 177 ? -12.489 7.097 -1.119 1.00 83.00 177 MET A N 1
ATOM 1441 C CA . MET A 1 177 ? -13.328 6.884 -2.293 1.00 83.00 177 MET A CA 1
ATOM 1442 C C . MET A 1 177 ? -14.397 7.970 -2.398 1.00 83.00 177 MET A C 1
ATOM 1444 O O . MET A 1 177 ? -14.624 8.496 -3.482 1.00 83.00 177 MET A O 1
ATOM 1448 N N . ALA A 1 178 ? -15.026 8.321 -1.272 1.00 83.25 178 ALA A N 1
ATOM 1449 C CA . ALA A 1 178 ? -16.088 9.315 -1.231 1.00 83.25 178 ALA A CA 1
ATOM 1450 C C . ALA A 1 178 ? -15.567 10.718 -1.568 1.00 83.25 178 ALA A C 1
ATOM 1452 O O . ALA A 1 178 ? -16.207 11.419 -2.345 1.00 83.25 178 ALA A O 1
ATOM 1453 N N . VAL A 1 179 ? -14.400 11.101 -1.039 1.00 84.19 179 VAL A N 1
ATOM 1454 C CA . VAL A 1 179 ? -13.840 12.451 -1.226 1.00 84.19 179 VAL A CA 1
ATOM 1455 C C . VAL A 1 179 ? -13.066 12.629 -2.532 1.00 84.19 179 VAL A C 1
ATOM 1457 O O . VAL A 1 179 ? -12.828 13.769 -2.923 1.00 84.19 179 VAL A O 1
ATOM 1460 N N . THR A 1 180 ? -12.692 11.550 -3.231 1.00 80.56 180 THR A N 1
ATOM 1461 C CA . THR A 1 180 ? -11.979 11.659 -4.516 1.00 80.56 180 THR A CA 1
ATOM 1462 C C . THR A 1 180 ? -12.824 11.318 -5.730 1.00 80.56 180 THR A C 1
ATOM 1464 O O . THR A 1 180 ? -12.832 12.093 -6.679 1.00 80.56 180 THR A O 1
ATOM 1467 N N . ILE A 1 181 ? -13.534 10.186 -5.713 1.00 76.94 181 ILE A N 1
ATOM 1468 C CA . ILE A 1 181 ? -14.285 9.685 -6.880 1.00 76.94 181 ILE A CA 1
ATOM 1469 C C . ILE A 1 181 ? -15.789 9.510 -6.615 1.00 76.94 181 ILE A C 1
ATOM 1471 O O . ILE A 1 181 ? -16.537 9.168 -7.525 1.00 76.94 181 ILE A O 1
ATOM 1475 N N . GLY A 1 182 ? -16.246 9.724 -5.380 1.00 76.81 182 GLY A N 1
ATOM 1476 C CA . GLY A 1 182 ? -17.651 9.635 -4.992 1.00 76.81 182 GLY A CA 1
ATOM 1477 C C . GLY A 1 182 ? -18.511 10.743 -5.602 1.00 76.81 182 GLY A C 1
ATOM 1478 O O . GLY A 1 182 ? -18.017 11.629 -6.294 1.00 76.81 182 GLY A O 1
ATOM 1479 N N . ALA A 1 183 ? -19.816 10.710 -5.317 1.00 75.88 183 ALA A N 1
ATOM 1480 C CA . ALA A 1 183 ? -20.776 11.687 -5.844 1.00 75.88 183 ALA A CA 1
ATOM 1481 C C . ALA A 1 183 ? -20.392 13.147 -5.525 1.00 75.88 183 ALA A C 1
ATOM 1483 O O . ALA A 1 183 ? -20.566 14.021 -6.373 1.00 75.88 183 ALA A O 1
ATOM 1484 N N . ASP A 1 184 ? -19.814 13.370 -4.342 1.00 80.81 184 ASP A N 1
ATOM 1485 C CA . ASP A 1 184 ? -19.321 14.667 -3.864 1.00 80.81 184 ASP A CA 1
ATOM 1486 C C . ASP A 1 184 ? -17.780 14.770 -3.904 1.00 80.81 184 ASP A C 1
ATOM 1488 O O . ASP A 1 184 ? -17.192 15.673 -3.309 1.00 80.81 184 ASP A O 1
ATOM 1492 N N . GLY A 1 185 ? -17.111 13.822 -4.570 1.00 81.31 185 GLY A N 1
ATOM 1493 C CA . GLY A 1 185 ? -15.656 13.725 -4.620 1.00 81.31 185 GLY A CA 1
ATOM 1494 C C . GLY A 1 185 ? -15.004 14.715 -5.588 1.00 81.31 185 GLY A C 1
ATOM 1495 O O . GLY A 1 185 ? -15.615 15.178 -6.553 1.00 81.31 185 GLY A O 1
ATOM 1496 N N . PHE A 1 186 ? -13.731 15.024 -5.338 1.00 85.12 186 PHE A N 1
ATOM 1497 C CA . PHE A 1 186 ? -12.923 15.906 -6.176 1.00 85.12 186 PHE A CA 1
ATOM 1498 C C . PHE A 1 186 ? -11.490 15.388 -6.336 1.00 85.12 186 PHE A C 1
ATOM 1500 O O . PHE A 1 186 ? -10.893 14.863 -5.394 1.00 85.12 186 PHE A O 1
ATOM 1507 N N . SER A 1 187 ? -10.911 15.564 -7.525 1.00 83.81 187 SER A N 1
ATOM 1508 C CA . SER A 1 187 ? -9.491 15.320 -7.804 1.00 83.81 187 SER A CA 1
ATOM 1509 C C . SER A 1 187 ? -8.966 16.315 -8.847 1.00 83.81 187 SER A C 1
ATOM 1511 O O . SER A 1 187 ? -9.726 16.765 -9.703 1.00 83.81 187 SER A O 1
ATOM 1513 N N . TYR A 1 188 ? -7.674 16.642 -8.791 1.00 83.19 188 TYR A N 1
ATOM 1514 C CA . TYR A 1 188 ? -6.979 17.541 -9.716 1.00 83.19 188 TYR A CA 1
ATOM 1515 C C . TYR A 1 188 ? -5.779 16.850 -10.379 1.00 83.19 188 TYR A C 1
ATOM 1517 O O . TYR A 1 188 ? -5.165 15.956 -9.802 1.00 83.19 188 TYR A O 1
ATOM 1525 N N . THR A 1 189 ? -5.404 17.294 -11.583 1.00 80.38 189 THR A N 1
ATOM 1526 C CA . THR A 1 189 ? -4.143 16.886 -12.243 1.00 80.38 189 THR A CA 1
ATOM 1527 C C . THR A 1 189 ? -3.026 17.902 -12.024 1.00 80.38 189 THR A C 1
ATOM 1529 O O . THR A 1 189 ? -1.857 17.543 -11.953 1.00 80.38 189 THR A O 1
ATOM 1532 N N . ARG A 1 190 ? -3.369 19.187 -11.907 1.00 83.25 190 ARG A N 1
ATOM 1533 C CA . ARG A 1 190 ? -2.436 20.255 -11.548 1.00 83.25 190 ARG A CA 1
ATOM 1534 C C . ARG A 1 190 ? -3.055 21.073 -10.435 1.00 83.25 190 ARG A C 1
ATOM 1536 O O . ARG A 1 190 ? -4.217 21.462 -10.525 1.00 83.25 190 ARG A O 1
ATOM 1543 N N . LYS A 1 191 ? -2.273 21.316 -9.388 1.00 71.19 191 LYS A N 1
ATOM 1544 C CA . LYS A 1 191 ? -2.691 22.162 -8.275 1.00 71.19 191 LYS A CA 1
ATOM 1545 C C . LYS A 1 191 ? -2.998 23.560 -8.833 1.00 71.19 191 LYS A C 1
ATOM 1547 O O . LYS A 1 191 ? -2.163 24.116 -9.540 1.00 71.19 191 LYS A O 1
ATOM 1552 N N . ASP A 1 192 ? -4.205 24.056 -8.565 1.00 74.25 192 ASP A N 1
ATOM 1553 C CA . ASP A 1 192 ? -4.759 25.349 -9.013 1.00 74.25 192 ASP A CA 1
ATOM 1554 C C . ASP A 1 192 ? -5.279 25.433 -10.469 1.00 74.25 192 ASP A C 1
ATOM 1556 O O . ASP A 1 192 ? -5.716 26.502 -10.898 1.00 74.25 192 ASP A O 1
ATOM 1560 N N . ASP A 1 193 ? -5.307 24.324 -11.219 1.00 67.50 193 ASP A N 1
ATOM 1561 C CA . ASP A 1 193 ? -5.911 24.265 -12.561 1.00 67.50 193 ASP A CA 1
ATOM 1562 C C . ASP A 1 193 ? -7.366 23.754 -12.476 1.00 67.50 193 ASP A C 1
ATOM 1564 O O . ASP A 1 193 ? -7.630 22.701 -11.897 1.00 67.50 193 ASP A O 1
ATOM 1568 N N . VAL A 1 194 ? -8.330 24.507 -13.021 1.00 55.44 194 VAL A N 1
ATOM 1569 C CA . VAL A 1 194 ? -9.787 24.276 -12.846 1.00 55.44 194 VAL A CA 1
ATOM 1570 C C . VAL A 1 194 ? -10.390 23.430 -13.983 1.00 55.44 194 VAL A C 1
ATOM 1572 O O . VAL A 1 194 ? -11.595 23.476 -14.231 1.00 55.44 194 VAL A O 1
ATOM 1575 N N . LEU A 1 195 ? -9.577 22.685 -14.733 1.00 54.41 195 LEU A N 1
ATOM 1576 C CA . LEU A 1 195 ? -10.088 21.872 -15.840 1.00 54.41 195 LEU A CA 1
ATOM 1577 C C . LEU A 1 195 ? -10.790 20.600 -15.333 1.00 54.41 195 LEU A C 1
ATOM 1579 O O . LEU A 1 195 ? -10.313 19.920 -14.429 1.00 54.41 195 LEU A O 1
ATOM 1583 N N . GLU A 1 196 ? -11.965 20.351 -15.921 1.00 50.47 196 GLU A N 1
ATOM 1584 C CA . GLU A 1 196 ? -13.040 19.440 -15.504 1.00 50.47 196 GLU A CA 1
ATOM 1585 C C . GLU A 1 196 ? -12.574 18.096 -14.919 1.00 50.47 196 GLU A C 1
ATOM 1587 O O . GLU A 1 196 ? -12.026 17.241 -15.611 1.00 50.47 196 GLU A O 1
ATOM 1592 N N . GLY A 1 197 ? -12.865 17.887 -13.632 1.00 47.28 197 GLY A N 1
ATOM 1593 C CA . GLY A 1 197 ? -12.704 16.594 -12.972 1.00 47.28 197 GLY A CA 1
ATOM 1594 C C . GLY A 1 197 ? -13.697 15.556 -13.503 1.00 47.28 197 GLY A C 1
ATOM 1595 O O . GLY A 1 197 ? -14.871 15.851 -13.738 1.00 47.28 197 GLY A O 1
ATOM 1596 N N . PHE A 1 198 ? -13.236 14.317 -13.665 1.00 49.97 198 PHE A N 1
ATOM 1597 C CA . PHE A 1 198 ? -14.087 13.188 -14.033 1.00 49.97 198 PHE A CA 1
ATOM 1598 C C . PHE A 1 198 ? -15.039 12.842 -12.880 1.00 49.97 198 PHE A C 1
ATOM 1600 O O . PHE A 1 198 ? -14.606 12.660 -11.743 1.00 49.97 198 PHE A O 1
ATOM 1607 N N . ARG A 1 199 ? -16.340 12.733 -13.173 1.00 51.53 199 ARG A N 1
ATOM 1608 C CA . ARG A 1 199 ? -17.364 12.256 -12.228 1.00 51.53 199 ARG A CA 1
ATOM 1609 C C . ARG A 1 199 ? -17.794 10.841 -12.587 1.00 51.53 199 ARG A C 1
ATOM 1611 O O . ARG A 1 199 ? -17.878 10.495 -13.764 1.00 51.53 199 ARG A O 1
ATOM 1618 N N . LEU A 1 200 ? -18.137 10.051 -11.574 1.00 40.28 200 LEU A N 1
ATOM 1619 C CA . LEU A 1 200 ? -18.789 8.754 -11.741 1.00 40.28 200 LEU A CA 1
ATOM 1620 C C . LEU A 1 200 ? -20.227 8.967 -12.249 1.00 40.28 200 LEU A C 1
ATOM 1622 O O . LEU A 1 200 ? -21.169 9.145 -11.482 1.00 40.28 200 LEU A O 1
ATOM 1626 N N . GLY A 1 201 ? -20.379 9.007 -13.573 1.00 34.22 201 GLY A N 1
ATOM 1627 C CA . GLY A 1 201 ? -21.656 8.882 -14.269 1.00 34.22 201 GLY A CA 1
ATOM 1628 C C . GLY A 1 201 ? -21.830 7.445 -14.749 1.00 34.22 201 GLY A C 1
ATOM 1629 O O . GLY A 1 201 ? -20.936 6.914 -15.397 1.00 34.22 201 GLY A O 1
ATOM 1630 N N . ASN A 1 202 ? -22.963 6.833 -14.397 1.00 38.31 202 ASN A N 1
ATOM 1631 C CA . ASN A 1 202 ? -23.391 5.483 -14.772 1.00 38.31 202 ASN A CA 1
ATOM 1632 C C . ASN A 1 202 ? -22.926 5.060 -16.177 1.00 38.31 202 ASN A C 1
ATOM 1634 O O . ASN A 1 202 ? -23.487 5.508 -17.178 1.00 38.31 202 ASN A O 1
ATOM 1638 N N . SER A 1 203 ? -21.959 4.146 -16.242 1.00 29.45 203 SER A N 1
ATOM 1639 C CA . SER A 1 203 ? -21.769 3.316 -17.427 1.00 29.45 203 SER A CA 1
ATOM 1640 C C . SER A 1 203 ? -22.900 2.287 -17.447 1.00 29.45 203 SER A C 1
ATOM 1642 O O . SER A 1 203 ? -22.918 1.376 -16.617 1.00 29.45 203 SER A O 1
ATOM 1644 N N . LEU A 1 204 ? -23.873 2.494 -18.337 1.00 30.78 204 LEU A N 1
ATOM 1645 C CA . LEU A 1 204 ? -24.711 1.415 -18.870 1.00 30.78 204 LEU A CA 1
ATOM 1646 C C . LEU A 1 204 ? -23.854 0.458 -19.705 1.00 30.78 204 LEU A C 1
ATOM 1648 O O . LEU A 1 204 ? -22.913 0.952 -20.369 1.00 30.78 204 LEU A O 1
#

Organism: Klebsiella oxytoca (NCBI:txid571)

Secondary structure (DSSP, 8-state):
-EEEES-HHHHHIIIIIIT-PEEEEEESSEEEEE-TT--SS-SEEEEE-SS-EEEEEEEE-SSHHHHHHHHHHHHTTT-EEEEETT-SSTT--SEEEEE-TTS-SB-TTS-BEEEE--PPP--STTPPPEEE-TTBTTTTSTT-PPPPHHHHH--B--B-TTSPBPPPPPP-SPPHHHHHTSTT---BSSTT------------

pLDDT: mean 81.4, std 13.69, range [29.45, 97.19]

Foldseek 3Di:
DEWEDQDVVVVCCCVCVPVNWDFLEDEPFKTATDDPPDFFSHPYMYGHAFWTFALEDEAEDDDLVVQVVVCVVLVVVVWDKDWAQQDQAPQWGTKMFTHDPVGASADPVRHHYIYTYGGHTQNDPPNDYYYDYLQALCNRPVVSDDDDPCSRHDGHFDADPVGHTDDIHGHPDDGSCCQDANPPHHHDNDVPDPPDDDHPDDDD

Radius of gyration: 17.36 Å; chains: 1; bounding box: 44×45×40 Å

Sequence (204 aa):
MEIQVTDLRAAREFYVDILGLTVTAEDDQHIYLRSIEEFIHHNLVLRQGPIAAMAAFSFRVRSPEDVDRAEAWFRARGYRTERRKEGFTRGIGDSVRVEDPLGFLRDPDGHRIEIYTQDYYTGDPDNPVMGWGIHDNQRRDWWGNPVVASWYTEGSLVMDLDGNPQPVTERSEPSEMAVTIGADGFSYTRKDDVLEGFRLGNSL

InterPro domains:
  IPR004360 Glyoxalase/fosfomycin resistance/dioxygenase domain [PF00903] (2-115)
  IPR029068 Glyoxalase/Bleomycin resistance protein/Dihydroxybiphenyl dioxygenase [G3DSA:3.10.180.10] (1-123)
  IPR029068 Glyoxalase/Bleomycin resistance protein/Dihydroxybiphenyl dioxygenase [SSF54593] (2-193)
  IPR037523 Vicinal oxygen chelate (VOC), core domain [PS51819] (1-118)
  IPR044904 3,4-dihydroxyphenylacetate 2,3-dioxygenase, C-terminal domain superfamily [G3DSA:4.10.1270.10] (138-204)